Protein AF-A0AA36JJU9-F1 (afdb_monomer_lite)

Secondary structure (DSSP, 8-state):
-HHHHHHHHHHHHH-TT-TTTTTT---TTHHHHHHHHHHHHHH-STTHHHHHHH-HHHHHHT--TT---TTSGGG-STTTSTTGGG--SHHHHHHHHHHHHHHHHHTT-HHHHHHHHHHHHHHHHHHGGG--TTT-SS-HHHHHHHHHHHHHHHHHHHHTT--SPPPHHHHHHHS----

Foldseek 3Di:
DPPVVVVVVVVVVVCPQAPPVCQQPQDPLVVLLVLLQVLCLVQQAQCNLVCCQPDPVNLVSLVPVQQDQCVDPCCVPLCSSVQLVSTSHLVSSLSSLLSSLLNCLSVLNLPSNLVSLVVSLVSLVSCQVNDDVVSHVAHSVQSVVLNVQSVVVVVVCVVVVPDDGDDSVRSSSNRGHHD

Radius of gyration: 18.02 Å; chains: 1; bounding box: 53×44×42 Å

Organism: NCBI:txid2562239

pLDDT: mean 76.21, std 15.4, range [39.41, 95.88]

Sequence (179 aa):
MTRIALWLLLVLANGQYDWPLDSCACHIFYEHWVRMQLVISQVFTADFADQALASAAVREALAFDSCRDLRKVENSLAWTVSTAAQTDCAPGQMSSFIMCSQSALLKGDLESARLYSEIANYQLPFAANCMDAAQWTFRPEDVQRNHRTLMRFALQRELAGQEGPLTPEEVRGLLWRFD

Structure (mmCIF, N/CA/C/O backbone):
data_AF-A0AA36JJU9-F1
#
_entry.id   AF-A0AA36JJU9-F1
#
loop_
_atom_site.group_PDB
_atom_site.id
_atom_site.type_symbol
_atom_site.label_atom_id
_atom_site.label_alt_id
_atom_site.label_comp_id
_atom_site.label_asym_id
_atom_site.label_entity_id
_atom_site.label_seq_id
_atom_site.pdbx_PDB_ins_code
_atom_site.Cartn_x
_atom_site.Cartn_y
_atom_site.Cartn_z
_atom_site.occupancy
_atom_site.B_iso_or_equiv
_atom_site.auth_seq_id
_atom_site.auth_comp_id
_atom_site.auth_asym_id
_atom_site.auth_atom_id
_atom_site.pdbx_PDB_model_num
ATOM 1 N N . MET A 1 1 ? 36.782 26.291 -23.879 1.00 49.81 1 MET A N 1
ATOM 2 C CA . MET A 1 1 ? 35.422 25.697 -23.932 1.00 49.81 1 MET A CA 1
ATOM 3 C C . MET A 1 1 ? 35.398 24.173 -23.739 1.00 49.81 1 MET A C 1
ATOM 5 O O . MET A 1 1 ? 34.331 23.615 -23.559 1.00 49.81 1 MET A O 1
ATOM 9 N N . THR A 1 2 ? 36.545 23.490 -23.674 1.00 53.94 2 THR A N 1
ATOM 10 C CA . THR A 1 2 ? 36.657 22.017 -23.594 1.00 53.94 2 THR A CA 1
ATOM 11 C C . THR A 1 2 ? 36.472 21.410 -22.195 1.00 53.94 2 THR A C 1
ATOM 13 O O . THR A 1 2 ? 36.167 20.231 -22.081 1.00 53.94 2 THR A O 1
ATOM 16 N N . ARG A 1 3 ? 36.624 22.191 -21.114 1.00 45.62 3 ARG A N 1
ATOM 17 C CA . ARG A 1 3 ? 36.531 21.676 -19.730 1.00 45.62 3 ARG A CA 1
ATOM 18 C C . ARG A 1 3 ? 35.097 21.524 -19.205 1.00 45.62 3 ARG A C 1
ATOM 20 O O . ARG A 1 3 ? 34.865 20.681 -18.351 1.00 45.62 3 ARG A O 1
ATOM 27 N N . ILE A 1 4 ? 34.149 22.298 -19.736 1.00 52.09 4 ILE A N 1
ATOM 28 C CA . ILE A 1 4 ? 32.728 22.230 -19.346 1.00 52.09 4 ILE A CA 1
ATOM 29 C C . ILE A 1 4 ? 32.067 20.984 -19.953 1.00 52.09 4 ILE A C 1
ATOM 31 O O . ILE A 1 4 ? 31.328 20.288 -19.268 1.00 52.09 4 ILE A O 1
ATOM 35 N N . ALA A 1 5 ? 32.412 20.644 -21.200 1.00 48.19 5 ALA A N 1
ATOM 36 C CA . ALA A 1 5 ? 31.928 19.434 -21.864 1.00 48.19 5 ALA A CA 1
ATOM 37 C C . ALA A 1 5 ? 32.391 18.147 -21.156 1.00 48.19 5 ALA A C 1
ATOM 39 O O . ALA A 1 5 ? 31.618 17.205 -21.035 1.00 48.19 5 ALA A O 1
ATOM 40 N N . LEU A 1 6 ? 33.624 18.127 -20.631 1.00 44.12 6 LEU A N 1
ATOM 41 C CA . LEU A 1 6 ? 34.155 16.977 -19.893 1.00 44.12 6 LEU A CA 1
ATOM 42 C C . LEU A 1 6 ? 33.458 16.784 -18.535 1.00 44.12 6 LEU A C 1
ATOM 44 O O . LEU A 1 6 ? 33.204 15.654 -18.138 1.00 44.12 6 LEU A O 1
ATOM 48 N N . TRP A 1 7 ? 33.110 17.879 -17.850 1.00 43.28 7 TRP A N 1
ATOM 49 C CA . TRP A 1 7 ? 32.340 17.836 -16.601 1.00 43.28 7 TRP A CA 1
ATOM 50 C C . TRP A 1 7 ? 30.899 17.370 -16.821 1.00 43.28 7 TRP A C 1
ATOM 52 O O . TRP A 1 7 ? 30.425 16.520 -16.078 1.00 43.28 7 TRP A O 1
ATOM 62 N N . LEU A 1 8 ? 30.224 17.856 -17.866 1.00 42.00 8 LEU A N 1
ATOM 63 C CA . LEU A 1 8 ? 28.892 17.372 -18.247 1.00 42.00 8 LEU A CA 1
ATOM 64 C C . LEU A 1 8 ? 28.905 15.878 -18.601 1.00 42.00 8 LEU A C 1
ATOM 66 O O . LEU A 1 8 ? 28.030 15.147 -18.157 1.00 42.00 8 LEU A O 1
ATOM 70 N N . LEU A 1 9 ? 29.922 15.404 -19.324 1.00 44.41 9 LEU A N 1
ATOM 71 C CA . LEU A 1 9 ? 30.081 13.980 -19.637 1.00 44.41 9 LEU A CA 1
ATOM 72 C C . LEU A 1 9 ? 30.385 13.124 -18.395 1.00 44.41 9 LEU A C 1
ATOM 74 O O . LEU A 1 9 ? 29.886 12.010 -18.301 1.00 44.41 9 LEU A O 1
ATOM 78 N N . LEU A 1 10 ? 31.148 13.635 -17.423 1.00 43.31 10 LEU A N 1
ATOM 79 C CA . LEU A 1 10 ? 31.431 12.942 -16.155 1.00 43.31 10 LEU A CA 1
ATOM 80 C C . LEU A 1 10 ? 30.231 12.913 -15.195 1.00 43.31 10 LEU A C 1
ATOM 82 O O . LEU A 1 10 ? 30.070 11.941 -14.459 1.00 43.31 10 LEU A O 1
ATOM 86 N N . VAL A 1 11 ? 29.383 13.943 -15.209 1.00 48.28 11 VAL A N 1
ATOM 87 C CA . VAL A 1 11 ? 28.115 13.957 -14.458 1.00 48.28 11 VAL A CA 1
ATOM 88 C C . VAL A 1 11 ? 27.104 13.002 -15.100 1.00 48.28 11 VAL A C 1
ATOM 90 O O . VAL A 1 11 ? 26.439 12.257 -14.391 1.00 48.28 11 VAL A O 1
ATOM 93 N N . LEU A 1 12 ? 27.051 12.939 -16.434 1.00 44.09 12 LEU A N 1
ATOM 94 C CA . LEU A 1 12 ? 26.207 11.981 -17.159 1.00 44.09 12 LEU A CA 1
ATOM 95 C C . LEU A 1 12 ? 26.704 10.528 -17.043 1.00 44.09 12 LEU A C 1
ATOM 97 O O . LEU A 1 12 ? 25.898 9.609 -17.126 1.00 44.09 12 LEU A O 1
ATOM 101 N N . ALA A 1 13 ? 28.004 10.305 -16.826 1.00 40.06 13 ALA A N 1
ATOM 102 C CA . ALA A 1 13 ? 28.582 8.968 -16.662 1.00 40.06 13 ALA A CA 1
ATOM 103 C C . ALA A 1 13 ? 28.451 8.392 -15.238 1.00 40.06 13 ALA A C 1
ATOM 105 O O . ALA A 1 13 ? 28.579 7.184 -15.074 1.00 40.06 13 ALA A O 1
ATOM 106 N N . ASN A 1 14 ? 28.192 9.222 -14.218 1.00 40.38 14 ASN A N 1
ATOM 107 C CA . ASN A 1 14 ? 27.973 8.760 -12.838 1.00 40.38 14 ASN A CA 1
ATOM 108 C C . ASN A 1 14 ? 26.489 8.628 -12.453 1.00 40.38 14 ASN A C 1
ATOM 110 O O . ASN A 1 14 ? 26.204 8.142 -11.369 1.00 40.38 14 ASN A O 1
ATOM 114 N N . GLY A 1 15 ? 25.553 9.014 -13.325 1.00 39.41 15 GLY A N 1
ATOM 115 C CA . GLY A 1 15 ? 24.110 8.965 -13.055 1.00 39.41 15 GLY A CA 1
ATOM 116 C C . GLY A 1 15 ? 23.395 7.738 -13.624 1.00 39.41 15 GLY A C 1
ATOM 117 O O . GLY A 1 15 ? 22.208 7.820 -13.917 1.00 39.41 15 GLY A O 1
ATOM 118 N N . GLN A 1 16 ? 24.102 6.627 -13.855 1.00 43.31 16 GLN A N 1
ATOM 119 C CA . GLN A 1 16 ? 23.529 5.460 -14.541 1.00 43.31 16 GLN A CA 1
ATOM 120 C C . GLN A 1 16 ? 22.529 4.652 -13.693 1.00 43.31 16 GLN A C 1
ATOM 122 O O . GLN A 1 16 ? 21.907 3.749 -14.234 1.00 43.31 16 GLN A O 1
ATOM 127 N N . TYR A 1 17 ? 22.376 4.961 -12.398 1.00 50.50 17 TYR A N 1
ATOM 128 C CA . TYR A 1 17 ? 21.506 4.218 -11.471 1.00 50.50 17 TYR A CA 1
ATOM 129 C C . TYR A 1 17 ? 20.913 5.096 -10.359 1.00 50.50 17 TYR A C 1
ATOM 131 O O . TYR A 1 17 ? 20.654 4.622 -9.255 1.00 50.50 17 TYR A O 1
ATOM 139 N N . ASP A 1 18 ? 20.739 6.392 -10.612 1.00 54.44 18 ASP A N 1
ATOM 140 C CA . ASP A 1 18 ? 20.215 7.295 -9.592 1.00 54.44 18 ASP A CA 1
ATOM 141 C C . ASP A 1 18 ? 18.722 7.494 -9.806 1.00 54.44 18 ASP A C 1
ATOM 143 O O . ASP A 1 18 ? 18.299 8.240 -10.685 1.00 54.44 18 ASP A O 1
ATOM 147 N N . TRP A 1 19 ? 17.901 6.872 -8.968 1.00 49.00 19 TRP A N 1
ATOM 148 C CA . TRP A 1 19 ? 16.555 7.367 -8.711 1.00 49.00 19 TRP A CA 1
ATOM 149 C C . TRP A 1 19 ? 16.652 8.832 -8.222 1.00 49.00 19 TRP A C 1
ATOM 151 O O . TRP A 1 19 ? 17.358 9.083 -7.241 1.00 49.00 19 TRP A O 1
ATOM 161 N N . PRO A 1 20 ? 15.983 9.823 -8.852 1.00 54.94 20 PRO A N 1
ATOM 162 C CA . PRO A 1 20 ? 14.868 9.708 -9.804 1.00 54.94 20 PRO A CA 1
ATOM 163 C C . PRO A 1 20 ? 15.212 9.839 -11.306 1.00 54.94 20 PRO A C 1
ATOM 165 O O . PRO A 1 20 ? 14.298 9.871 -12.127 1.00 54.94 20 PRO A O 1
ATOM 168 N N . LEU A 1 21 ? 16.486 9.955 -11.687 1.00 58.06 21 LEU A N 1
ATOM 169 C CA . LEU A 1 21 ? 16.938 10.132 -13.075 1.00 58.06 21 LEU A CA 1
ATOM 170 C C . LEU A 1 21 ? 16.771 8.866 -13.932 1.00 58.06 21 LEU A C 1
ATOM 172 O O . LEU A 1 21 ? 16.310 8.980 -15.066 1.00 58.06 21 LEU A O 1
ATOM 176 N N . ASP A 1 22 ? 17.073 7.681 -13.391 1.00 64.31 22 ASP A N 1
ATOM 177 C CA . ASP A 1 22 ? 16.793 6.385 -14.034 1.00 64.31 22 ASP A CA 1
ATOM 178 C C . ASP A 1 22 ? 15.704 5.622 -13.270 1.00 64.31 22 ASP A C 1
ATOM 180 O O . ASP A 1 22 ? 15.929 4.656 -12.547 1.00 64.31 22 ASP A O 1
ATOM 184 N N . SER A 1 23 ? 14.481 6.131 -13.394 1.00 67.81 23 SER A N 1
ATOM 185 C CA . SER A 1 23 ? 13.320 5.648 -12.641 1.00 67.81 23 SER A CA 1
ATOM 186 C C . SER A 1 23 ? 12.912 4.198 -12.912 1.00 67.81 23 SER A C 1
ATOM 188 O O . SER A 1 23 ? 12.211 3.612 -12.080 1.00 67.81 23 SER A O 1
ATOM 190 N N . CYS A 1 24 ? 13.357 3.617 -14.029 1.00 74.88 24 CYS A N 1
ATOM 191 C CA . CYS A 1 24 ? 12.951 2.285 -14.470 1.00 74.88 24 CYS A CA 1
ATOM 192 C C . CYS A 1 24 ? 14.018 1.203 -14.240 1.00 74.88 24 CYS A C 1
ATOM 194 O O . CYS A 1 24 ? 13.689 0.019 -14.318 1.00 74.88 24 CYS A O 1
ATOM 196 N N . ALA A 1 25 ? 15.271 1.565 -13.956 1.00 73.38 25 ALA A N 1
ATOM 197 C CA . ALA A 1 25 ? 16.345 0.597 -13.743 1.00 73.38 25 ALA A CA 1
ATOM 198 C C . ALA A 1 25 ? 16.251 -0.065 -12.357 1.00 73.38 25 ALA A C 1
ATOM 200 O O . ALA A 1 25 ? 16.705 0.484 -11.362 1.00 73.38 25 ALA A O 1
ATOM 201 N N . CYS A 1 26 ? 15.660 -1.263 -12.290 1.00 71.94 26 CYS A N 1
ATOM 202 C CA . CYS A 1 26 ? 15.554 -2.073 -11.064 1.00 71.94 26 CYS A CA 1
ATOM 203 C C . CYS A 1 26 ? 16.718 -3.087 -10.922 1.00 71.94 26 CYS A C 1
ATOM 205 O O . CYS A 1 26 ? 16.483 -4.275 -10.678 1.00 71.94 26 CYS A O 1
ATOM 207 N N . HIS A 1 27 ? 17.963 -2.690 -11.199 1.00 64.19 27 HIS A N 1
ATOM 208 C CA . HIS A 1 27 ? 19.065 -3.632 -11.460 1.00 64.19 27 HIS A CA 1
ATOM 209 C C . HIS A 1 27 ? 19.915 -3.981 -10.232 1.00 64.19 27 HIS A C 1
ATOM 211 O O . HIS A 1 27 ? 20.406 -5.105 -10.132 1.00 64.19 27 HIS A O 1
ATOM 217 N N . ILE A 1 28 ? 20.092 -3.053 -9.294 1.00 66.00 28 ILE A N 1
ATOM 218 C CA . ILE A 1 28 ? 20.957 -3.218 -8.118 1.00 66.00 28 ILE A CA 1
ATOM 219 C C . ILE A 1 28 ? 20.317 -4.175 -7.109 1.00 66.00 28 ILE A C 1
ATOM 221 O O . ILE A 1 28 ? 21.015 -4.979 -6.491 1.00 66.00 28 ILE A O 1
ATOM 225 N N . PHE A 1 29 ? 18.989 -4.139 -6.978 1.00 72.12 29 PHE A N 1
ATOM 226 C CA . PHE A 1 29 ? 18.248 -4.984 -6.037 1.00 72.12 29 PHE A C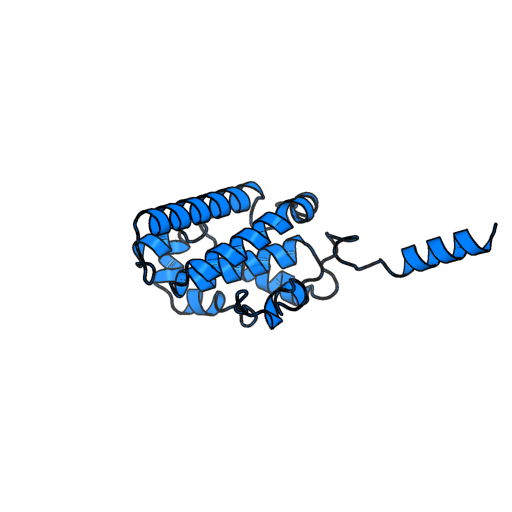A 1
ATOM 227 C C . PHE A 1 29 ? 17.217 -5.886 -6.724 1.00 72.12 29 PHE A C 1
ATOM 229 O O . PHE A 1 29 ? 16.137 -6.156 -6.189 1.00 72.12 29 PHE A O 1
ATOM 236 N N . TYR A 1 30 ? 17.572 -6.389 -7.907 1.00 70.06 30 TYR A N 1
ATOM 237 C CA . TYR A 1 30 ? 16.707 -7.213 -8.750 1.00 70.06 30 TYR A CA 1
ATOM 238 C C . TYR A 1 30 ? 16.058 -8.394 -8.004 1.00 70.06 30 TYR A C 1
ATOM 240 O O . TYR A 1 30 ? 14.862 -8.629 -8.141 1.00 70.06 30 TYR A O 1
ATOM 248 N N . GLU A 1 31 ? 16.803 -9.117 -7.160 1.00 73.00 31 GLU A N 1
ATOM 249 C CA . GLU A 1 31 ? 16.263 -10.260 -6.403 1.00 73.00 31 GLU A CA 1
ATOM 250 C C . GLU A 1 31 ? 15.152 -9.857 -5.424 1.00 73.00 31 GLU A C 1
ATOM 252 O O . GLU A 1 31 ? 14.145 -10.559 -5.285 1.00 73.00 31 GLU A O 1
ATOM 257 N N . HIS A 1 32 ? 15.316 -8.710 -4.759 1.00 73.25 32 HIS A N 1
ATOM 258 C CA . HIS A 1 32 ? 14.311 -8.182 -3.843 1.00 73.25 32 HIS A CA 1
ATOM 259 C C . HIS A 1 32 ? 13.050 -7.777 -4.607 1.00 73.25 32 HIS A C 1
ATOM 261 O O . HIS A 1 32 ? 11.937 -8.129 -4.207 1.00 73.25 32 HIS A O 1
ATOM 267 N N . TRP A 1 33 ? 13.238 -7.121 -5.754 1.00 74.12 33 TRP A N 1
ATOM 268 C CA . TRP A 1 33 ? 12.160 -6.783 -6.672 1.00 74.12 33 TRP A CA 1
ATOM 269 C C . TRP A 1 33 ? 11.391 -8.025 -7.152 1.00 74.12 33 TRP A C 1
ATOM 271 O O . TRP A 1 33 ? 10.171 -8.068 -6.987 1.00 74.12 33 TRP A O 1
ATOM 281 N N . VAL A 1 34 ? 12.070 -9.062 -7.662 1.00 76.75 34 VAL A N 1
ATOM 282 C CA . VAL A 1 34 ? 11.415 -10.303 -8.125 1.00 76.75 34 VAL A CA 1
ATOM 283 C C . VAL A 1 34 ? 10.620 -10.950 -6.997 1.00 76.75 34 VAL A C 1
ATOM 285 O O . VAL A 1 34 ? 9.457 -11.306 -7.187 1.00 76.75 34 VAL A O 1
ATOM 288 N N . ARG A 1 35 ? 11.215 -11.091 -5.806 1.00 78.38 35 ARG A N 1
ATOM 289 C CA . ARG A 1 35 ? 10.533 -11.700 -4.656 1.00 78.38 35 ARG A CA 1
ATOM 290 C C . ARG A 1 35 ? 9.266 -10.932 -4.294 1.00 78.38 35 ARG A C 1
ATOM 292 O O . ARG A 1 35 ? 8.234 -11.547 -4.044 1.00 78.38 35 ARG A O 1
ATOM 299 N N . MET A 1 36 ? 9.339 -9.607 -4.283 1.00 79.50 36 MET A N 1
ATOM 300 C CA . MET A 1 36 ? 8.188 -8.755 -4.022 1.00 79.50 36 MET A CA 1
ATOM 301 C C . MET A 1 36 ? 7.104 -8.916 -5.091 1.00 79.50 36 MET A C 1
ATOM 303 O O . MET A 1 36 ? 5.946 -9.106 -4.733 1.00 79.50 36 MET A O 1
ATOM 307 N N . GLN A 1 37 ? 7.457 -8.909 -6.380 1.00 77.88 37 GLN 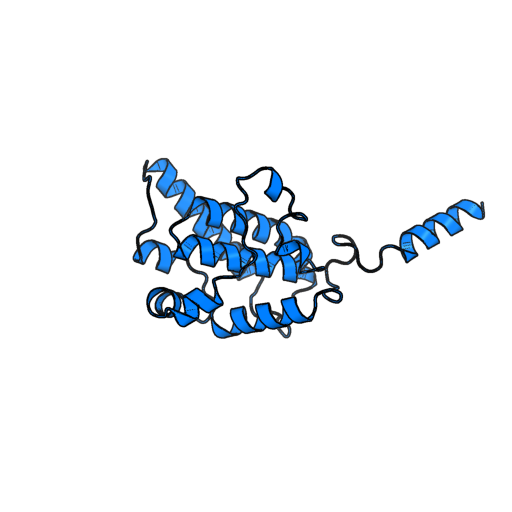A N 1
ATOM 308 C CA . GLN A 1 37 ? 6.482 -9.136 -7.454 1.00 77.88 37 GLN A CA 1
ATOM 309 C C . GLN A 1 37 ? 5.829 -10.518 -7.345 1.00 77.88 37 GLN A C 1
ATOM 311 O O . GLN A 1 37 ? 4.620 -10.632 -7.522 1.00 77.88 37 GLN A O 1
ATOM 316 N N . LEU A 1 38 ? 6.586 -11.557 -6.976 1.00 78.19 38 LEU A N 1
ATOM 317 C CA . LEU A 1 38 ? 6.026 -12.886 -6.728 1.00 78.19 38 LEU A CA 1
ATOM 318 C C . LEU A 1 38 ? 5.025 -12.867 -5.573 1.00 78.19 38 LEU A C 1
ATOM 320 O O . LEU A 1 38 ? 3.917 -13.370 -5.742 1.00 78.19 38 LEU A O 1
ATOM 324 N N . VAL A 1 39 ? 5.366 -12.249 -4.439 1.00 78.75 39 VAL A N 1
ATOM 325 C CA . VAL A 1 39 ? 4.431 -12.122 -3.310 1.00 78.75 39 VAL A CA 1
ATOM 326 C C . VAL A 1 39 ? 3.180 -11.368 -3.744 1.00 78.75 39 VAL A C 1
ATOM 328 O O . VAL A 1 39 ? 2.086 -11.893 -3.572 1.00 78.75 39 VAL A O 1
ATOM 331 N N . ILE A 1 40 ? 3.325 -10.198 -4.370 1.00 79.12 40 ILE A N 1
ATOM 332 C CA . ILE A 1 40 ? 2.197 -9.389 -4.850 1.00 79.12 40 ILE A CA 1
ATOM 333 C C . ILE A 1 40 ? 1.322 -10.197 -5.823 1.00 79.12 40 ILE A C 1
ATOM 335 O O . ILE A 1 40 ? 0.107 -10.224 -5.645 1.00 79.12 40 ILE A O 1
ATOM 339 N N . SER A 1 41 ? 1.919 -10.912 -6.785 1.00 76.38 41 SER A N 1
ATOM 340 C CA . SER A 1 41 ? 1.194 -11.750 -7.756 1.00 76.38 41 SER A CA 1
ATOM 341 C C . SER A 1 41 ? 0.415 -12.898 -7.112 1.00 76.38 41 SER A C 1
ATOM 343 O O . SER A 1 41 ? -0.638 -13.288 -7.608 1.00 76.38 41 SER A O 1
ATOM 345 N N . GLN A 1 42 ? 0.938 -13.454 -6.017 1.00 71.31 42 GLN A N 1
ATOM 346 C CA . GLN A 1 42 ? 0.341 -14.594 -5.327 1.00 71.31 42 GLN A CA 1
ATOM 347 C C . GLN A 1 42 ? -0.751 -14.162 -4.361 1.00 71.31 42 GLN A C 1
ATOM 349 O O . GLN A 1 42 ? -1.715 -14.898 -4.159 1.00 71.31 42 GLN A O 1
ATOM 354 N N . VAL A 1 43 ? -0.581 -12.999 -3.733 1.00 69.38 43 VAL A N 1
ATOM 355 C CA . VAL A 1 43 ? -1.458 -12.577 -2.648 1.00 69.38 43 VAL A CA 1
ATOM 356 C C . VAL A 1 43 ? -2.546 -11.635 -3.137 1.00 69.38 43 VAL A C 1
ATOM 358 O O . VAL A 1 43 ? -3.692 -11.862 -2.781 1.00 69.38 43 VAL A O 1
ATOM 361 N N . PHE A 1 44 ? -2.275 -10.660 -4.010 1.00 72.81 44 PHE A N 1
ATOM 362 C CA . PHE A 1 44 ? -3.278 -9.673 -4.442 1.00 72.81 44 PHE A CA 1
ATOM 363 C C . PHE A 1 44 ? -4.172 -10.202 -5.573 1.00 72.81 44 PHE A C 1
ATOM 365 O O . PHE A 1 44 ? -4.213 -9.683 -6.684 1.00 72.81 44 PHE A O 1
ATOM 372 N N . THR A 1 45 ? -4.905 -11.264 -5.257 1.00 73.19 45 THR A N 1
ATOM 373 C CA . THR A 1 45 ? -5.995 -11.828 -6.059 1.00 73.19 45 THR A CA 1
ATOM 374 C C . THR A 1 45 ? -7.333 -11.170 -5.697 1.00 73.19 45 THR A C 1
ATOM 376 O O . THR A 1 45 ? -7.427 -10.441 -4.707 1.00 73.19 45 THR A O 1
ATOM 379 N N . ALA A 1 46 ? -8.399 -11.449 -6.453 1.00 71.19 46 ALA A N 1
ATOM 380 C CA . ALA A 1 46 ? -9.743 -10.945 -6.142 1.00 71.19 46 ALA A CA 1
ATOM 381 C C . ALA A 1 46 ? -10.216 -11.322 -4.717 1.00 71.19 46 ALA A C 1
ATOM 383 O O . ALA A 1 46 ? -10.851 -10.515 -4.036 1.00 71.19 46 ALA A O 1
ATOM 384 N N . ASP A 1 47 ? -9.828 -12.509 -4.236 1.00 77.25 47 ASP A N 1
ATOM 385 C CA . ASP A 1 47 ? -10.193 -13.042 -2.915 1.00 77.25 47 ASP A CA 1
ATOM 386 C C . ASP A 1 47 ? -9.168 -12.698 -1.818 1.00 77.25 47 ASP A C 1
ATOM 388 O O . ASP A 1 47 ? -9.245 -13.204 -0.692 1.00 77.25 47 ASP A O 1
ATOM 392 N N . PHE A 1 48 ? -8.184 -11.845 -2.122 1.00 81.81 48 PHE A N 1
ATOM 393 C CA . PHE A 1 48 ? -7.072 -11.538 -1.223 1.00 81.81 48 PHE A CA 1
ATOM 394 C C . PHE A 1 48 ? -7.525 -11.127 0.175 1.00 81.81 48 PHE A C 1
ATOM 396 O O . PHE A 1 48 ? -6.976 -11.597 1.170 1.00 81.81 48 PHE A O 1
ATOM 403 N N . ALA A 1 49 ? -8.528 -10.252 0.257 1.00 82.38 49 ALA A N 1
ATOM 404 C CA . ALA A 1 49 ? -8.969 -9.696 1.527 1.00 82.38 49 ALA A CA 1
ATOM 405 C C . ALA A 1 49 ? -9.444 -10.791 2.499 1.00 82.38 49 ALA A C 1
ATOM 407 O O . ALA A 1 49 ? -9.158 -10.726 3.695 1.00 82.38 49 ALA A O 1
ATOM 408 N N . ASP A 1 50 ? -10.102 -11.832 1.988 1.00 84.19 50 ASP A N 1
ATOM 409 C CA . ASP A 1 50 ? -10.533 -12.970 2.798 1.00 84.19 50 ASP A CA 1
ATOM 410 C C . ASP A 1 50 ? -9.362 -13.887 3.154 1.00 84.19 50 ASP A C 1
ATOM 412 O O . ASP A 1 50 ? -9.235 -14.316 4.304 1.00 84.19 50 ASP A O 1
ATOM 416 N N . GLN A 1 51 ? -8.451 -14.129 2.210 1.00 83.06 51 GLN A N 1
ATOM 417 C CA . GLN A 1 51 ? -7.261 -14.946 2.455 1.00 83.06 51 GLN A CA 1
ATOM 418 C C . GLN A 1 51 ? -6.323 -14.310 3.488 1.00 83.06 51 GLN A C 1
ATOM 420 O O . GLN A 1 51 ? -5.829 -15.006 4.373 1.00 83.06 51 GLN A O 1
ATOM 425 N N . ALA A 1 52 ? -6.107 -12.997 3.432 1.00 82.94 52 ALA A N 1
ATOM 426 C CA . ALA A 1 52 ? -5.244 -12.276 4.363 1.00 82.94 52 ALA A CA 1
ATOM 427 C C . ALA A 1 52 ? -5.794 -12.296 5.800 1.00 82.94 52 ALA A C 1
ATOM 429 O O . ALA A 1 52 ? -5.041 -12.411 6.772 1.00 82.94 52 ALA A O 1
ATOM 430 N N . LEU A 1 53 ? -7.118 -12.249 5.956 1.00 84.69 53 LEU A N 1
ATOM 431 C CA . LEU A 1 53 ? -7.764 -12.333 7.265 1.00 84.69 53 LEU A CA 1
ATOM 432 C C . LEU A 1 53 ? -7.830 -13.774 7.795 1.00 84.69 53 LEU A C 1
ATOM 434 O O . LEU A 1 53 ? -7.675 -13.992 8.999 1.00 84.69 53 LEU A O 1
ATOM 438 N N . ALA A 1 54 ? -7.971 -14.774 6.924 1.00 84.56 54 ALA A N 1
ATOM 439 C CA . ALA A 1 54 ? -8.088 -16.176 7.327 1.00 84.56 54 ALA A CA 1
ATOM 440 C C . ALA A 1 54 ? -6.736 -16.901 7.496 1.00 84.56 54 ALA A C 1
ATOM 442 O O . ALA A 1 54 ? -6.603 -17.755 8.372 1.00 84.56 54 ALA A O 1
ATOM 443 N N . SER A 1 55 ? -5.718 -16.566 6.699 1.00 84.75 55 SER A N 1
ATOM 444 C CA . SER A 1 55 ? -4.469 -17.331 6.598 1.00 84.75 55 SER A CA 1
ATOM 445 C C . SER A 1 55 ? -3.289 -16.641 7.278 1.00 84.75 55 SER A C 1
ATOM 447 O O . SER A 1 55 ? -2.858 -15.557 6.884 1.00 84.75 55 SER A O 1
ATOM 449 N N . ALA A 1 56 ? -2.701 -17.311 8.273 1.00 82.69 56 ALA A N 1
ATOM 450 C CA . ALA A 1 56 ? -1.463 -16.856 8.905 1.00 82.69 56 ALA A CA 1
ATOM 451 C C . ALA A 1 56 ? -0.286 -16.817 7.915 1.00 82.69 56 ALA A C 1
ATOM 453 O O . ALA A 1 56 ? 0.487 -15.868 7.951 1.00 82.69 56 ALA A O 1
ATOM 454 N N . ALA A 1 57 ? -0.207 -17.777 6.988 1.00 79.94 57 ALA A N 1
ATOM 455 C CA . ALA A 1 57 ? 0.832 -17.822 5.959 1.00 79.94 57 ALA A CA 1
ATOM 456 C C . ALA A 1 57 ? 0.762 -16.621 5.001 1.00 79.94 57 ALA A C 1
ATOM 458 O O . ALA A 1 57 ? 1.793 -16.060 4.645 1.00 79.94 57 ALA A O 1
ATOM 459 N N . VAL A 1 58 ? -0.445 -16.173 4.625 1.00 77.50 58 VAL A N 1
ATOM 460 C CA . VAL A 1 58 ? -0.610 -14.954 3.808 1.00 77.50 58 VAL A CA 1
ATOM 461 C C . VAL A 1 58 ? -0.169 -13.722 4.596 1.00 77.50 58 VAL A C 1
ATOM 463 O O . VAL A 1 58 ? 0.543 -12.875 4.065 1.00 77.50 58 VAL A O 1
ATOM 466 N N . ARG A 1 59 ? -0.524 -13.629 5.884 1.00 81.12 59 ARG A N 1
ATOM 467 C CA . ARG A 1 59 ? -0.063 -12.524 6.741 1.00 81.12 59 ARG A CA 1
ATOM 468 C C . ARG A 1 59 ? 1.447 -12.515 6.937 1.00 81.12 59 ARG A C 1
ATOM 470 O O . ARG A 1 59 ? 2.027 -11.438 6.970 1.00 81.12 59 ARG A O 1
ATOM 477 N N . GLU A 1 60 ? 2.070 -13.680 7.056 1.00 78.69 60 GLU A N 1
ATOM 478 C CA . GLU A 1 60 ? 3.524 -13.819 7.162 1.00 78.69 60 GLU A CA 1
ATOM 479 C C . GLU A 1 60 ? 4.215 -13.440 5.848 1.00 78.69 60 GLU A C 1
ATOM 481 O O . GLU A 1 60 ? 5.179 -12.684 5.862 1.00 78.69 60 GLU A O 1
ATOM 486 N N . ALA A 1 61 ? 3.665 -13.840 4.697 1.00 73.25 61 ALA A N 1
ATOM 487 C CA . ALA A 1 61 ? 4.160 -13.399 3.392 1.00 73.25 61 ALA A CA 1
ATOM 488 C C . ALA A 1 61 ? 4.082 -11.867 3.210 1.00 73.25 61 ALA A C 1
ATOM 490 O O . ALA A 1 61 ? 4.925 -11.278 2.535 1.00 73.25 61 ALA A O 1
ATOM 491 N N . LEU A 1 62 ? 3.096 -11.217 3.839 1.00 72.38 62 LEU A N 1
ATOM 492 C CA . LEU A 1 62 ? 2.930 -9.757 3.877 1.00 72.38 62 LEU A CA 1
ATOM 493 C C . LEU A 1 62 ? 3.677 -9.072 5.024 1.00 72.38 62 LEU A C 1
ATOM 495 O O . LEU A 1 62 ? 3.720 -7.837 5.073 1.00 72.38 62 LEU A O 1
ATOM 499 N N . ALA A 1 63 ? 4.238 -9.831 5.966 1.00 70.19 63 ALA A N 1
ATOM 500 C CA . ALA A 1 63 ? 5.107 -9.315 7.012 1.00 70.19 63 ALA A CA 1
ATOM 501 C C . ALA A 1 63 ? 6.462 -8.984 6.379 1.00 70.19 63 ALA A C 1
ATOM 503 O O . ALA A 1 63 ? 7.476 -9.621 6.628 1.00 70.19 63 ALA A O 1
ATOM 504 N N . PHE A 1 64 ? 6.448 -7.996 5.488 1.00 64.88 64 PHE A N 1
ATOM 505 C CA . PHE A 1 64 ? 7.627 -7.539 4.790 1.00 64.88 64 PHE A CA 1
ATOM 506 C C . PHE A 1 64 ? 8.563 -6.915 5.827 1.00 64.88 64 PHE A C 1
ATOM 508 O O . PHE A 1 64 ? 8.259 -5.863 6.398 1.00 64.88 64 PHE A O 1
ATOM 515 N N . ASP A 1 65 ? 9.672 -7.610 6.098 1.00 57.19 65 ASP A N 1
ATOM 516 C CA . ASP A 1 65 ? 10.589 -7.383 7.230 1.00 57.19 65 ASP A CA 1
ATOM 517 C C . ASP A 1 65 ? 11.187 -5.969 7.306 1.00 57.19 65 ASP A C 1
ATOM 519 O O . ASP A 1 65 ? 11.822 -5.592 8.290 1.00 57.19 65 ASP A O 1
ATOM 523 N N . SER A 1 66 ? 10.990 -5.156 6.276 1.00 66.62 66 SER A N 1
ATOM 524 C CA . SER A 1 66 ? 11.594 -3.839 6.134 1.00 66.62 66 SER A CA 1
ATOM 525 C C . SER A 1 66 ? 10.613 -2.669 6.310 1.00 66.62 66 SER A C 1
ATOM 527 O O . SER A 1 66 ? 11.057 -1.518 6.232 1.00 66.62 66 SER A O 1
ATOM 529 N N . CYS A 1 67 ? 9.318 -2.903 6.577 1.00 79.44 67 CYS A N 1
ATOM 530 C CA . CYS A 1 67 ? 8.351 -1.824 6.824 1.00 79.44 67 CYS A CA 1
ATOM 531 C C . CYS A 1 67 ? 8.647 -1.092 8.143 1.00 79.44 67 CYS A C 1
ATOM 533 O O . CYS A 1 67 ? 8.489 -1.649 9.231 1.00 79.44 67 CYS A O 1
ATOM 535 N N . ARG A 1 68 ? 9.062 0.178 8.052 1.00 80.38 68 ARG A N 1
ATOM 536 C CA . ARG A 1 68 ? 9.383 1.030 9.210 1.00 80.38 68 ARG A CA 1
ATOM 537 C C . ARG A 1 68 ? 8.325 2.087 9.468 1.00 80.38 68 ARG A C 1
ATOM 539 O O . ARG A 1 68 ? 7.819 2.681 8.524 1.00 80.38 68 ARG A O 1
ATOM 546 N N . ASP A 1 69 ? 8.077 2.385 10.739 1.00 83.12 69 ASP A N 1
ATOM 547 C CA . ASP A 1 69 ? 7.165 3.458 11.141 1.00 83.12 69 ASP A CA 1
ATOM 548 C C . ASP A 1 69 ? 7.626 4.819 10.591 1.00 83.12 69 ASP A C 1
ATOM 550 O O . ASP A 1 69 ? 8.655 5.348 11.023 1.00 83.12 69 ASP A O 1
ATOM 554 N N . LEU A 1 70 ? 6.854 5.360 9.645 1.00 80.56 70 LEU A N 1
ATOM 555 C CA . LEU A 1 70 ? 7.125 6.614 8.936 1.00 80.56 70 LEU A CA 1
ATOM 556 C C . LEU A 1 70 ? 6.886 7.864 9.788 1.00 80.56 70 LEU A C 1
ATOM 558 O O . LEU A 1 70 ? 7.330 8.947 9.415 1.00 80.56 70 LEU A O 1
ATOM 562 N N . ARG A 1 71 ? 6.209 7.737 10.936 1.00 83.44 71 ARG A N 1
ATOM 563 C CA . ARG A 1 71 ? 5.992 8.850 11.877 1.00 83.44 71 ARG A CA 1
ATOM 564 C C . ARG A 1 71 ? 7.274 9.222 12.615 1.00 83.44 71 ARG A C 1
ATOM 566 O O . ARG A 1 71 ? 7.395 10.319 13.156 1.00 83.44 71 ARG A O 1
ATOM 573 N N . LYS A 1 72 ? 8.237 8.300 12.652 1.00 81.44 72 LYS A N 1
ATOM 574 C CA . LYS A 1 72 ? 9.540 8.518 13.269 1.00 81.44 72 LYS A CA 1
ATOM 575 C C . LYS A 1 72 ? 10.445 9.296 12.322 1.00 81.44 72 LYS A C 1
ATOM 577 O O . LYS A 1 72 ? 10.664 8.879 11.186 1.00 81.44 72 LYS A O 1
ATOM 582 N N . VAL A 1 73 ? 11.004 10.405 12.804 1.00 73.69 73 VAL A N 1
ATOM 583 C CA . VAL A 1 73 ? 11.846 11.319 12.013 1.00 73.69 73 VAL A CA 1
ATOM 584 C C . VAL A 1 73 ? 13.023 10.595 11.356 1.00 73.69 73 VAL A C 1
ATOM 586 O O . VAL A 1 73 ? 13.322 10.864 10.195 1.00 73.69 73 VAL A O 1
ATOM 589 N N . GLU A 1 74 ? 13.645 9.628 12.027 1.00 71.50 74 GLU A N 1
ATOM 590 C CA . GLU A 1 74 ? 14.744 8.830 11.468 1.00 71.50 74 GLU A CA 1
ATOM 591 C C . GLU A 1 74 ? 14.344 8.004 10.228 1.00 71.50 74 GLU A C 1
ATOM 593 O O . GLU A 1 74 ? 15.187 7.689 9.384 1.00 71.50 74 GLU A O 1
ATOM 598 N N . ASN A 1 75 ? 13.052 7.703 10.086 1.00 69.69 75 ASN A N 1
ATOM 599 C CA . ASN A 1 75 ? 12.468 6.970 8.964 1.00 69.69 75 ASN A CA 1
ATOM 600 C C . ASN A 1 75 ? 11.710 7.891 7.991 1.00 69.69 75 ASN A C 1
ATOM 602 O O . ASN A 1 75 ? 11.108 7.402 7.044 1.00 69.69 75 ASN A O 1
ATOM 606 N N . SER A 1 76 ? 11.688 9.208 8.217 1.00 60.84 76 SER A N 1
ATOM 607 C CA . SER A 1 76 ? 10.892 10.147 7.406 1.00 60.84 76 SER A CA 1
ATOM 608 C C . SER A 1 76 ? 11.497 10.441 6.029 1.00 60.84 76 SER A C 1
ATOM 610 O O . SER A 1 76 ? 10.814 10.919 5.124 1.00 60.84 76 SER A O 1
ATOM 612 N N . LEU A 1 77 ? 12.782 10.138 5.842 1.00 59.72 77 LEU A N 1
ATOM 613 C CA . LEU A 1 77 ? 13.448 10.269 4.557 1.00 59.72 77 LEU A CA 1
ATOM 614 C C . LEU A 1 77 ? 13.149 9.012 3.730 1.00 59.72 77 LEU A C 1
ATOM 616 O O . LEU A 1 77 ? 13.525 7.912 4.114 1.00 59.72 77 LEU A O 1
ATOM 620 N N . ALA A 1 78 ? 12.495 9.159 2.573 1.00 51.69 78 ALA A N 1
ATOM 621 C CA . ALA A 1 78 ? 12.075 8.026 1.734 1.00 51.69 78 ALA A CA 1
ATOM 622 C C . ALA A 1 78 ? 13.226 7.064 1.358 1.00 51.69 78 ALA A C 1
ATOM 624 O O . ALA A 1 78 ? 12.989 5.881 1.154 1.00 51.69 78 ALA A O 1
ATOM 625 N N . TRP A 1 79 ? 14.470 7.550 1.331 1.00 49.53 79 TRP A N 1
ATOM 626 C CA . TRP A 1 79 ? 15.689 6.767 1.092 1.00 49.53 79 TRP A CA 1
ATOM 627 C C . TRP A 1 79 ? 16.282 6.111 2.356 1.00 49.53 79 TRP A C 1
ATOM 629 O O . TRP A 1 79 ? 17.148 5.250 2.238 1.00 49.53 79 TRP A O 1
ATOM 639 N N . THR A 1 80 ? 15.832 6.477 3.563 1.00 47.56 80 THR A N 1
ATOM 640 C CA . THR A 1 80 ? 16.207 5.825 4.837 1.00 47.56 80 THR A CA 1
ATOM 641 C C . THR A 1 80 ? 15.183 4.787 5.302 1.00 47.56 80 THR A C 1
ATOM 643 O O . THR A 1 80 ? 15.485 3.967 6.176 1.00 47.56 80 THR A O 1
ATOM 646 N N . VAL A 1 81 ? 13.989 4.757 4.696 1.00 53.31 81 VAL A N 1
ATOM 647 C CA . VAL A 1 81 ? 13.030 3.660 4.867 1.00 53.31 81 VAL A CA 1
ATOM 648 C C . VAL A 1 81 ? 13.619 2.431 4.177 1.00 53.31 81 VAL A C 1
ATOM 650 O O . VAL A 1 81 ? 13.665 2.347 2.953 1.00 53.31 81 VAL A O 1
ATOM 653 N N . SER A 1 82 ? 14.111 1.477 4.964 1.00 49.28 82 SER A N 1
ATOM 654 C CA . SER A 1 82 ? 14.913 0.341 4.487 1.00 49.28 82 SER A CA 1
ATOM 655 C C . SER A 1 82 ? 14.281 -0.533 3.394 1.00 49.28 82 SER A C 1
ATOM 657 O O . SER A 1 82 ? 14.995 -1.337 2.815 1.00 49.28 82 SER A O 1
ATOM 659 N N . THR A 1 83 ? 12.984 -0.402 3.102 1.00 51.25 83 THR A N 1
ATOM 660 C CA . THR A 1 83 ? 12.307 -1.028 1.952 1.00 51.25 83 THR A CA 1
ATOM 661 C C . THR A 1 83 ? 12.582 -0.328 0.628 1.00 51.25 83 THR A C 1
ATOM 663 O O . THR A 1 83 ? 12.897 -0.976 -0.362 1.00 51.25 83 THR A O 1
ATOM 666 N N . ALA A 1 84 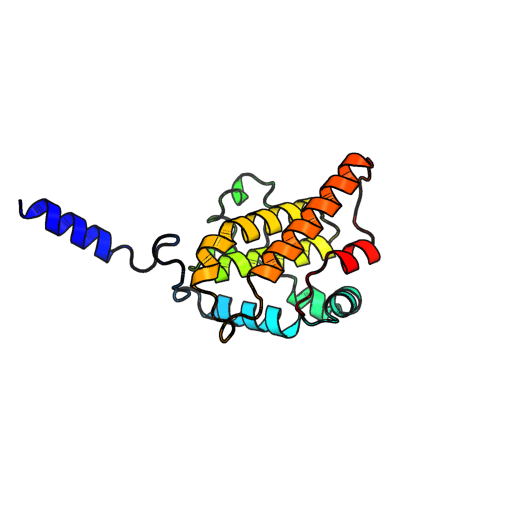? 12.447 0.998 0.592 1.00 52.81 84 ALA A N 1
ATOM 667 C CA . ALA A 1 84 ? 12.679 1.784 -0.614 1.00 52.81 84 ALA A CA 1
ATOM 668 C C . ALA A 1 84 ? 14.176 1.879 -0.933 1.00 52.81 84 ALA A C 1
ATOM 670 O O . ALA A 1 84 ? 14.551 1.970 -2.093 1.00 52.81 84 ALA A O 1
ATOM 671 N N . ALA A 1 85 ? 15.035 1.758 0.083 1.00 53.69 85 ALA A N 1
ATOM 672 C CA . ALA A 1 85 ? 16.478 1.610 -0.092 1.00 53.69 85 ALA A CA 1
ATOM 673 C C . ALA A 1 85 ? 16.896 0.247 -0.685 1.00 53.69 85 ALA A C 1
ATOM 675 O O . ALA A 1 85 ? 18.016 0.121 -1.166 1.00 53.69 85 ALA A O 1
ATOM 676 N N . GLN A 1 86 ? 16.021 -0.767 -0.635 1.00 62.38 86 GLN A N 1
ATOM 677 C CA . GLN A 1 86 ? 16.239 -2.103 -1.212 1.00 62.38 86 GLN A CA 1
ATOM 678 C C . GLN A 1 86 ? 15.598 -2.249 -2.600 1.00 62.38 86 GLN A C 1
ATOM 680 O O . GLN A 1 86 ? 15.494 -3.356 -3.118 1.00 62.38 86 GLN A O 1
ATOM 685 N N . THR A 1 87 ? 15.149 -1.151 -3.208 1.00 65.50 87 THR A N 1
ATOM 686 C CA . THR A 1 87 ? 14.661 -1.110 -4.589 1.00 65.50 87 THR A CA 1
ATOM 687 C C . THR A 1 87 ? 15.153 0.177 -5.239 1.00 65.50 87 THR A C 1
ATOM 689 O O . THR A 1 87 ? 14.829 1.272 -4.785 1.00 65.50 87 THR A O 1
ATOM 692 N N . ASP A 1 88 ? 15.924 0.065 -6.307 1.00 69.31 88 ASP A N 1
ATOM 693 C CA . ASP A 1 88 ? 16.593 1.184 -6.977 1.00 69.31 88 ASP A CA 1
ATOM 694 C C . ASP A 1 88 ? 15.727 1.886 -8.038 1.00 69.31 88 ASP A C 1
ATOM 696 O O . ASP A 1 88 ? 16.149 2.878 -8.620 1.00 69.31 88 ASP A O 1
ATOM 700 N N . CYS A 1 89 ? 14.483 1.437 -8.227 1.00 77.44 89 CYS A N 1
ATOM 701 C CA . CYS A 1 89 ? 13.552 1.973 -9.216 1.00 77.44 89 CYS A CA 1
ATOM 702 C C . CYS A 1 89 ? 12.221 2.427 -8.597 1.00 77.44 89 CYS A C 1
ATOM 704 O O . CYS A 1 89 ? 11.755 1.872 -7.596 1.00 77.44 89 CYS A O 1
ATOM 706 N N . ALA A 1 90 ? 11.554 3.388 -9.242 1.00 80.81 90 ALA A N 1
ATOM 707 C CA . ALA A 1 90 ? 10.253 3.922 -8.823 1.00 80.81 90 ALA A CA 1
ATOM 708 C C . ALA A 1 90 ? 9.179 2.846 -8.595 1.00 80.81 90 ALA A C 1
ATOM 710 O O . ALA A 1 90 ? 8.555 2.833 -7.531 1.00 80.81 90 ALA A O 1
ATOM 711 N N . PRO A 1 91 ? 8.928 1.933 -9.557 1.00 81.06 91 PRO A N 1
ATOM 712 C CA . PRO A 1 91 ? 7.871 0.940 -9.395 1.00 81.06 91 PRO A CA 1
ATOM 713 C C . PRO A 1 91 ? 8.215 -0.094 -8.313 1.00 81.06 91 PRO A C 1
ATOM 715 O O . PRO A 1 91 ? 7.317 -0.572 -7.617 1.00 81.06 91 PRO A O 1
ATOM 718 N N . GLY A 1 92 ? 9.504 -0.379 -8.093 1.00 81.25 92 GLY A N 1
ATOM 719 C CA . GLY A 1 92 ? 9.974 -1.163 -6.951 1.00 81.25 92 GLY A CA 1
ATOM 720 C C . GLY A 1 92 ? 9.670 -0.466 -5.624 1.00 81.25 92 GLY A C 1
ATOM 721 O O . GLY A 1 92 ? 8.988 -1.039 -4.777 1.00 81.25 92 GLY A O 1
ATOM 722 N N . GLN A 1 93 ? 10.066 0.801 -5.473 1.00 81.81 93 GLN A N 1
ATOM 723 C CA . GLN A 1 93 ? 9.792 1.568 -4.251 1.00 81.81 93 GLN A CA 1
ATOM 724 C C . GLN A 1 93 ? 8.293 1.658 -3.974 1.00 81.81 93 GLN A C 1
ATOM 726 O O . GLN A 1 93 ? 7.841 1.418 -2.854 1.00 81.81 93 GLN A O 1
ATOM 731 N N . MET A 1 94 ? 7.507 1.949 -5.011 1.00 85.50 94 MET A N 1
ATOM 732 C CA . MET A 1 94 ? 6.055 2.006 -4.919 1.00 85.50 94 MET A CA 1
ATOM 733 C C . MET A 1 94 ? 5.464 0.667 -4.461 1.00 85.50 94 MET A C 1
ATOM 735 O O . MET A 1 94 ? 4.668 0.658 -3.526 1.00 85.50 94 MET A O 1
ATOM 739 N N . SER A 1 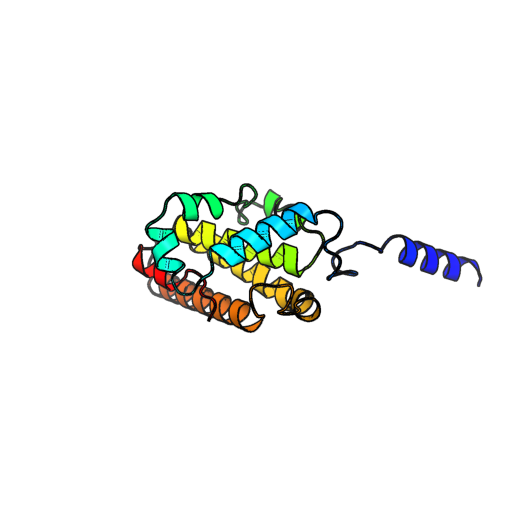95 ? 5.884 -0.456 -5.053 1.00 83.88 95 SER A N 1
ATOM 740 C CA . SER A 1 95 ? 5.438 -1.804 -4.663 1.00 83.88 95 SER A CA 1
ATOM 741 C C . SER A 1 95 ? 5.702 -2.087 -3.180 1.00 83.88 95 SER A C 1
ATOM 743 O O . SER A 1 95 ? 4.820 -2.585 -2.477 1.00 83.88 95 SER A O 1
ATOM 745 N N . SER A 1 96 ? 6.870 -1.686 -2.672 1.00 83.81 96 SER A N 1
ATOM 746 C CA . SER A 1 96 ? 7.214 -1.842 -1.257 1.00 83.81 96 SER A CA 1
ATOM 747 C C . SER A 1 96 ? 6.272 -1.052 -0.349 1.00 83.81 96 SER A C 1
ATOM 749 O O . SER A 1 96 ? 5.802 -1.564 0.669 1.00 83.81 96 SER A O 1
ATOM 751 N N . PHE A 1 97 ? 5.946 0.189 -0.718 1.00 86.81 97 PHE A N 1
ATOM 752 C CA . PHE A 1 97 ? 4.994 1.000 0.041 1.00 86.81 97 PHE A CA 1
ATOM 753 C C . PHE A 1 97 ? 3.574 0.426 -0.010 1.00 86.81 97 PHE A C 1
ATOM 755 O O . PHE A 1 97 ? 2.874 0.445 1.002 1.00 86.81 97 PHE A O 1
ATOM 762 N N . ILE A 1 98 ? 3.159 -0.160 -1.134 1.00 87.75 98 ILE A N 1
ATOM 763 C CA . ILE A 1 98 ? 1.870 -0.857 -1.244 1.00 87.75 98 ILE A CA 1
ATOM 764 C C . ILE A 1 98 ? 1.813 -2.042 -0.274 1.00 87.75 98 ILE A C 1
ATOM 766 O O . ILE A 1 98 ? 0.842 -2.174 0.479 1.00 87.75 98 ILE A O 1
ATOM 770 N N . MET A 1 99 ? 2.860 -2.873 -0.239 1.00 86.31 99 MET A N 1
ATOM 771 C CA . MET A 1 99 ? 2.952 -3.994 0.701 1.00 86.31 99 MET A CA 1
ATOM 772 C C . MET A 1 99 ? 2.920 -3.525 2.156 1.00 86.31 99 MET A C 1
ATOM 774 O O . MET A 1 99 ? 2.170 -4.074 2.966 1.00 86.31 99 MET A O 1
ATOM 778 N N . CYS A 1 100 ? 3.672 -2.476 2.492 1.00 87.25 100 CYS A N 1
ATOM 779 C CA . CYS A 1 100 ? 3.665 -1.922 3.842 1.00 87.25 100 CYS A CA 1
ATOM 780 C C . CYS A 1 100 ? 2.310 -1.322 4.229 1.00 87.25 100 CYS A C 1
ATOM 782 O O . CYS A 1 100 ? 1.892 -1.465 5.379 1.00 87.25 100 CYS A O 1
ATOM 784 N N . SER A 1 101 ? 1.584 -0.728 3.278 1.00 89.88 101 SER A N 1
ATOM 785 C CA . SER A 1 101 ? 0.210 -0.270 3.493 1.00 89.88 101 SER A CA 1
ATOM 786 C C . SER A 1 101 ? -0.720 -1.441 3.848 1.00 89.88 101 SER A C 1
ATOM 788 O O . SER A 1 101 ? -1.418 -1.363 4.859 1.00 89.88 101 SER A O 1
ATOM 790 N N . GLN A 1 102 ? -0.660 -2.573 3.125 1.00 88.62 102 GLN A N 1
ATOM 791 C CA . GLN A 1 102 ? -1.434 -3.779 3.486 1.00 88.62 102 GLN A CA 1
ATOM 792 C C . GLN A 1 102 ? -1.061 -4.316 4.866 1.00 88.62 102 GLN A C 1
ATOM 794 O O . GLN A 1 102 ? -1.930 -4.658 5.667 1.00 88.62 102 GLN A O 1
ATOM 799 N N . SER A 1 103 ? 0.242 -4.397 5.146 1.00 88.56 103 SER A N 1
ATOM 800 C CA . SER A 1 103 ? 0.761 -4.890 6.423 1.00 88.56 103 SER A CA 1
ATOM 801 C C . SER A 1 103 ? 0.252 -4.040 7.592 1.00 88.56 103 SER A C 1
ATOM 803 O O . SER A 1 103 ? -0.139 -4.576 8.629 1.00 88.56 103 SER A O 1
ATOM 805 N N . ALA A 1 104 ? 0.209 -2.716 7.417 1.00 90.06 104 ALA A N 1
ATOM 806 C CA . ALA A 1 104 ? -0.329 -1.785 8.402 1.00 90.06 104 ALA A CA 1
ATOM 807 C C . ALA A 1 104 ? -1.845 -1.955 8.593 1.00 90.06 104 ALA A C 1
ATOM 809 O O . ALA A 1 104 ? -2.301 -2.041 9.735 1.00 90.06 104 ALA A O 1
ATOM 810 N N . LEU A 1 105 ? -2.614 -2.107 7.506 1.00 91.75 105 LEU A N 1
ATOM 811 C CA . LEU A 1 105 ? -4.054 -2.394 7.579 1.00 91.75 105 LEU A CA 1
ATOM 812 C C . LEU A 1 105 ? -4.341 -3.679 8.363 1.00 91.75 105 LEU A C 1
ATOM 814 O O . LEU A 1 105 ? -5.198 -3.678 9.243 1.00 91.75 105 LEU A O 1
ATOM 818 N N . LEU A 1 106 ? -3.583 -4.751 8.118 1.00 89.69 106 LEU A N 1
ATOM 819 C CA . LEU A 1 106 ? -3.722 -6.022 8.843 1.00 89.69 106 LEU A CA 1
ATOM 820 C C . LEU A 1 106 ? -3.389 -5.921 10.337 1.00 89.69 106 LEU A C 1
ATOM 822 O O . LEU A 1 106 ? -3.867 -6.732 11.128 1.00 89.69 106 LEU A O 1
ATOM 826 N N . LYS A 1 107 ? -2.584 -4.930 10.730 1.00 89.31 107 LYS A N 1
ATOM 827 C CA . LYS A 1 107 ? -2.278 -4.606 12.132 1.00 89.31 107 LYS A CA 1
ATOM 828 C C . LYS A 1 107 ? -3.290 -3.631 12.747 1.00 89.31 107 LYS A C 1
ATOM 830 O O . LYS A 1 107 ? -3.165 -3.301 13.922 1.00 89.31 107 LYS A O 1
ATOM 835 N N . GLY A 1 108 ? -4.270 -3.163 11.972 1.00 90.44 108 GLY A N 1
ATOM 836 C CA . GLY A 1 108 ? -5.233 -2.145 12.389 1.00 90.44 108 GLY A CA 1
ATOM 837 C C . GLY A 1 108 ? -4.648 -0.734 12.494 1.00 90.44 108 GLY A C 1
ATOM 838 O O . GLY A 1 108 ? -5.297 0.131 13.077 1.00 90.44 108 GLY A O 1
ATOM 839 N N . ASP A 1 109 ? -3.452 -0.488 11.946 1.00 91.56 109 ASP A N 1
ATOM 840 C CA . ASP A 1 109 ? -2.790 0.821 11.956 1.00 91.56 109 ASP A CA 1
ATOM 841 C C . ASP A 1 109 ? -3.158 1.619 10.694 1.00 91.56 109 ASP A C 1
ATOM 843 O O . ASP A 1 109 ? -2.462 1.597 9.672 1.00 91.56 109 ASP A O 1
ATOM 847 N N . LEU A 1 110 ? -4.295 2.315 10.770 1.00 93.56 110 LEU A N 1
ATOM 848 C CA . LEU A 1 110 ? -4.826 3.131 9.676 1.00 93.56 110 LEU A CA 1
ATOM 849 C C . LEU A 1 110 ? -3.898 4.295 9.303 1.00 93.56 110 LEU A C 1
ATOM 851 O O . LEU A 1 110 ? -3.782 4.639 8.128 1.00 93.56 110 LEU A O 1
ATOM 855 N N . GLU A 1 111 ? -3.236 4.900 10.287 1.00 91.50 111 GLU A N 1
ATOM 856 C CA . GLU A 1 111 ? -2.363 6.050 10.062 1.00 91.50 111 GLU A CA 1
ATOM 857 C C . GLU A 1 111 ? -1.124 5.643 9.262 1.00 91.50 111 GLU A C 1
ATOM 859 O O . GLU A 1 111 ? -0.824 6.254 8.233 1.00 91.50 111 GLU A O 1
ATOM 864 N N . SER A 1 112 ? -0.447 4.565 9.671 1.00 90.19 112 SER A N 1
ATOM 865 C CA . SER A 1 112 ? 0.686 4.031 8.910 1.00 90.19 112 SER A CA 1
ATOM 866 C C . SER A 1 112 ? 0.262 3.613 7.503 1.00 90.19 112 SER A C 1
ATOM 868 O O . SER A 1 112 ? 0.950 3.928 6.530 1.00 90.19 112 SER A O 1
ATOM 870 N N . ALA A 1 113 ? -0.897 2.957 7.365 1.00 91.94 113 ALA A N 1
ATOM 871 C CA . ALA A 1 113 ? -1.427 2.579 6.058 1.00 91.94 113 ALA A CA 1
ATOM 872 C C . ALA A 1 113 ? -1.632 3.798 5.144 1.00 91.94 113 ALA A C 1
ATOM 874 O O . ALA A 1 113 ? -1.279 3.733 3.959 1.00 91.94 113 ALA A O 1
ATOM 875 N N . ARG A 1 114 ? -2.160 4.903 5.698 1.00 92.31 114 ARG A N 1
ATOM 876 C CA . ARG A 1 114 ? -2.382 6.180 5.004 1.00 92.31 114 ARG A CA 1
ATOM 877 C C . ARG A 1 114 ? -1.068 6.753 4.482 1.00 92.31 114 ARG A C 1
ATOM 879 O O . ARG A 1 114 ? -0.964 7.019 3.288 1.00 92.31 114 ARG A O 1
ATOM 886 N N . LEU A 1 115 ? -0.062 6.865 5.349 1.00 90.25 115 LEU A N 1
ATOM 887 C CA . LEU A 1 115 ? 1.251 7.418 5.000 1.00 90.25 115 LEU A CA 1
ATOM 888 C C . LEU A 1 115 ? 1.939 6.604 3.898 1.00 90.25 115 LEU A C 1
ATOM 890 O O . LEU A 1 115 ? 2.422 7.166 2.918 1.00 90.25 115 LEU A O 1
ATOM 894 N N . TYR A 1 116 ? 1.932 5.273 4.001 1.00 89.31 116 TYR A N 1
ATOM 895 C CA . TYR A 1 116 ? 2.486 4.426 2.944 1.00 89.31 116 TYR A CA 1
ATOM 896 C C . TYR A 1 116 ? 1.745 4.588 1.615 1.00 89.31 116 TYR A C 1
ATOM 898 O O . TYR A 1 116 ? 2.375 4.662 0.561 1.00 89.31 116 TYR A O 1
ATOM 906 N N . SER A 1 117 ? 0.413 4.676 1.651 1.00 91.12 117 SER A N 1
ATOM 907 C CA . SER A 1 117 ? -0.390 4.886 0.447 1.00 91.12 117 SER A CA 1
ATOM 908 C C . SER A 1 117 ? -0.133 6.250 -0.199 1.00 91.12 117 SER A C 1
ATOM 910 O O . SER A 1 117 ? -0.094 6.340 -1.425 1.00 91.12 117 SER A O 1
ATOM 912 N N . GLU A 1 118 ? 0.065 7.302 0.596 1.00 90.81 118 GLU A N 1
ATOM 913 C CA . GLU A 1 118 ? 0.438 8.632 0.104 1.00 90.81 118 GLU A CA 1
ATOM 914 C C . GLU A 1 118 ? 1.775 8.608 -0.628 1.00 90.81 118 GLU A C 1
ATOM 916 O O . GLU A 1 118 ? 1.872 9.133 -1.738 1.00 90.81 118 GLU A O 1
ATOM 921 N N . ILE A 1 119 ? 2.783 7.944 -0.058 1.00 88.00 119 ILE A N 1
ATOM 922 C CA . ILE A 1 119 ? 4.090 7.820 -0.707 1.00 88.00 119 ILE A CA 1
ATOM 923 C C . ILE A 1 119 ? 3.985 6.963 -1.973 1.00 88.00 119 ILE A C 1
ATOM 925 O O . ILE A 1 119 ? 4.530 7.347 -3.004 1.00 88.00 119 ILE A O 1
ATOM 929 N N . ALA A 1 120 ? 3.246 5.849 -1.950 1.00 87.88 120 ALA A N 1
ATOM 930 C CA . ALA A 1 120 ? 3.008 5.050 -3.154 1.00 87.88 120 ALA A CA 1
ATOM 931 C C . ALA A 1 120 ? 2.350 5.887 -4.269 1.00 87.88 120 ALA A C 1
ATOM 933 O O . ALA A 1 120 ? 2.781 5.850 -5.418 1.00 87.88 120 ALA A O 1
ATOM 934 N N . ASN A 1 121 ? 1.356 6.711 -3.929 1.00 90.56 121 ASN A N 1
ATOM 935 C CA . ASN A 1 121 ? 0.710 7.609 -4.883 1.00 90.56 121 ASN A CA 1
ATOM 936 C C . ASN A 1 121 ? 1.647 8.734 -5.368 1.00 90.56 121 ASN A C 1
ATOM 938 O O . ASN A 1 121 ? 1.577 9.122 -6.531 1.00 90.56 121 ASN A O 1
ATOM 942 N N . TYR A 1 122 ? 2.547 9.234 -4.517 1.00 87.62 122 TYR A N 1
ATOM 943 C CA . TYR A 1 122 ? 3.592 10.187 -4.910 1.00 87.62 122 TYR A CA 1
ATOM 944 C C . TYR A 1 122 ? 4.597 9.578 -5.902 1.00 87.62 122 TYR A C 1
ATOM 946 O O . TYR A 1 122 ? 5.050 10.262 -6.816 1.00 87.62 122 TYR A O 1
ATOM 954 N N . GLN A 1 123 ? 4.920 8.293 -5.748 1.00 84.25 123 GLN A N 1
ATOM 955 C CA . GLN A 1 123 ? 5.826 7.548 -6.629 1.00 84.25 123 GLN A CA 1
ATOM 956 C C . GLN A 1 123 ? 5.202 7.231 -7.998 1.00 84.25 123 GLN A C 1
ATOM 958 O O . GLN A 1 123 ? 5.912 7.062 -8.992 1.00 84.25 123 GLN A O 1
ATOM 963 N N . LEU A 1 124 ? 3.870 7.188 -8.069 1.00 87.25 124 LEU A N 1
ATOM 964 C CA . LEU A 1 124 ? 3.128 6.749 -9.246 1.00 87.25 124 LEU A CA 1
ATOM 965 C C . LEU A 1 124 ? 3.498 7.464 -10.560 1.00 87.25 124 LEU A C 1
ATOM 967 O O . LEU A 1 124 ? 3.677 6.762 -11.551 1.00 87.25 124 LEU A O 1
ATOM 971 N N . PRO A 1 125 ? 3.645 8.803 -10.639 1.00 86.31 125 PRO A N 1
ATOM 972 C CA . PRO A 1 125 ? 3.956 9.477 -11.904 1.00 86.31 125 PRO A CA 1
ATOM 973 C C . PRO A 1 125 ? 5.307 9.066 -12.498 1.00 86.31 125 PRO A C 1
ATOM 975 O O . PRO A 1 125 ? 5.488 9.095 -13.713 1.00 86.31 125 PRO A O 1
ATOM 978 N N . PHE A 1 126 ? 6.248 8.675 -11.642 1.00 82.88 126 PHE A N 1
ATOM 979 C CA . PHE A 1 126 ? 7.561 8.204 -12.055 1.00 82.88 126 PHE A CA 1
ATOM 980 C C . PHE A 1 126 ? 7.541 6.711 -12.395 1.00 82.88 126 PHE A C 1
ATOM 982 O O . PHE A 1 126 ? 8.208 6.281 -13.328 1.00 82.88 126 PHE A O 1
ATOM 989 N N . ALA A 1 127 ? 6.743 5.928 -11.666 1.00 83.19 127 ALA A N 1
ATOM 990 C CA . ALA A 1 127 ? 6.585 4.498 -11.898 1.00 83.19 127 ALA A CA 1
ATOM 991 C C . ALA A 1 127 ? 5.753 4.179 -13.143 1.00 83.19 127 ALA A C 1
ATOM 993 O O . ALA A 1 127 ? 6.072 3.231 -13.851 1.00 83.19 127 ALA A O 1
ATOM 994 N N . ALA A 1 128 ? 4.717 4.967 -13.439 1.00 83.94 128 ALA A N 1
ATOM 995 C CA . ALA A 1 128 ? 3.735 4.666 -14.479 1.00 83.94 128 ALA A CA 1
ATOM 996 C C . ALA A 1 128 ? 4.366 4.460 -15.865 1.00 83.94 128 ALA A C 1
ATOM 998 O O . ALA A 1 128 ? 3.942 3.579 -16.604 1.00 83.94 128 ALA A O 1
ATOM 999 N N . ASN A 1 129 ? 5.419 5.214 -16.192 1.00 78.06 129 ASN A N 1
ATOM 1000 C CA . ASN A 1 129 ? 6.126 5.083 -17.472 1.00 78.06 129 ASN A CA 1
ATOM 1001 C C . ASN A 1 129 ? 7.002 3.820 -17.559 1.00 78.06 129 ASN A C 1
ATOM 1003 O O . ASN A 1 129 ? 7.411 3.435 -18.650 1.00 78.06 129 ASN A O 1
ATOM 1007 N N . CYS A 1 130 ? 7.282 3.182 -16.423 1.00 76.94 130 CYS A N 1
ATOM 1008 C CA . CYS A 1 130 ? 8.038 1.937 -16.309 1.00 76.94 130 CYS A CA 1
ATOM 1009 C C . CYS A 1 130 ? 7.119 0.710 -16.163 1.00 76.94 130 CYS A C 1
ATOM 1011 O O . CYS A 1 130 ? 7.595 -0.426 -16.160 1.00 76.94 130 CYS A O 1
ATOM 1013 N N . MET A 1 131 ? 5.812 0.931 -15.990 1.00 75.50 131 MET A N 1
ATOM 1014 C CA . MET A 1 131 ? 4.836 -0.111 -15.700 1.00 75.50 131 MET A CA 1
ATOM 1015 C C . MET A 1 131 ? 4.265 -0.723 -16.983 1.00 75.50 131 MET A C 1
ATOM 1017 O O . MET A 1 131 ? 3.143 -0.422 -17.381 1.00 75.50 131 MET A O 1
ATOM 1021 N N . ASP A 1 132 ? 5.025 -1.608 -17.629 1.00 70.19 132 ASP A N 1
ATOM 1022 C CA . ASP A 1 132 ? 4.447 -2.544 -18.600 1.00 70.19 132 ASP A CA 1
ATOM 1023 C C . ASP A 1 132 ? 3.664 -3.640 -17.854 1.00 70.19 132 ASP A C 1
ATOM 1025 O O . ASP A 1 132 ? 4.220 -4.357 -17.022 1.00 70.19 132 ASP A O 1
ATOM 1029 N N . ALA A 1 133 ? 2.376 -3.810 -18.158 1.00 55.00 133 ALA A N 1
ATOM 1030 C CA . ALA A 1 133 ? 1.536 -4.841 -17.545 1.00 55.00 133 ALA A CA 1
ATOM 1031 C C . ALA A 1 133 ? 2.095 -6.271 -17.710 1.00 55.00 133 ALA A C 1
ATOM 1033 O O . ALA A 1 133 ? 1.755 -7.151 -16.924 1.00 55.00 133 ALA A O 1
ATOM 1034 N N . ALA A 1 134 ? 2.967 -6.519 -18.696 1.00 50.06 134 ALA A N 1
ATOM 1035 C CA . ALA A 1 134 ? 3.659 -7.801 -18.839 1.00 50.06 134 ALA A CA 1
ATOM 1036 C C . ALA A 1 134 ? 4.698 -8.072 -17.729 1.00 50.06 134 ALA A C 1
ATOM 1038 O O . ALA A 1 134 ? 5.091 -9.222 -17.534 1.00 50.06 134 ALA A O 1
ATOM 1039 N N . GLN A 1 135 ? 5.153 -7.038 -17.014 1.00 65.81 135 GLN A N 1
ATOM 1040 C CA . GLN A 1 135 ? 6.175 -7.123 -15.963 1.00 65.81 135 GLN A CA 1
ATOM 1041 C C . GLN A 1 135 ? 5.658 -6.750 -14.567 1.00 65.81 135 GLN A C 1
ATOM 1043 O O . GLN A 1 135 ? 6.318 -7.073 -13.579 1.00 65.81 135 GLN A O 1
ATOM 1048 N N . TRP A 1 136 ? 4.491 -6.103 -14.472 1.00 74.88 136 TRP A N 1
ATOM 1049 C CA . TRP A 1 136 ? 3.941 -5.596 -13.213 1.00 74.88 136 TRP A CA 1
ATOM 1050 C C . TRP A 1 136 ? 2.525 -6.097 -12.974 1.00 74.88 136 TRP A C 1
ATOM 1052 O O . TRP A 1 136 ? 1.667 -6.073 -13.853 1.00 74.88 136 TRP A O 1
ATOM 1062 N N . THR A 1 137 ? 2.267 -6.520 -11.743 1.00 73.50 137 THR A N 1
ATOM 1063 C CA . THR A 1 137 ? 1.029 -7.212 -11.357 1.00 73.50 137 THR A CA 1
ATOM 1064 C C . THR A 1 137 ? -0.147 -6.280 -11.068 1.00 73.50 137 THR A C 1
ATOM 1066 O O . THR A 1 137 ? -1.207 -6.755 -10.676 1.00 73.50 137 THR A O 1
ATOM 1069 N N . PHE A 1 138 ? 0.026 -4.965 -11.203 1.00 78.56 138 PHE A N 1
ATOM 1070 C CA . PHE A 1 138 ? -1.002 -3.973 -10.895 1.00 78.56 138 PHE A CA 1
ATOM 1071 C C . PHE A 1 138 ? -0.952 -2.795 -11.854 1.00 78.56 138 PHE A C 1
ATOM 1073 O O . PHE A 1 138 ? 0.105 -2.475 -12.404 1.00 78.56 138 PHE A O 1
ATOM 1080 N N . ARG A 1 139 ? -2.093 -2.127 -12.045 1.00 83.56 139 ARG A N 1
ATOM 1081 C CA . ARG A 1 139 ? -2.190 -0.972 -12.939 1.00 83.56 139 ARG A CA 1
ATOM 1082 C C . ARG A 1 139 ? -2.109 0.345 -12.162 1.00 83.56 139 ARG A C 1
ATOM 1084 O O . ARG A 1 139 ? -2.493 0.395 -10.988 1.00 83.56 139 ARG A O 1
ATOM 1091 N N . PRO A 1 140 ? -1.658 1.443 -12.795 1.00 86.38 140 PRO A N 1
ATOM 1092 C CA . PRO A 1 140 ? -1.694 2.776 -12.192 1.00 86.38 140 PRO A CA 1
ATOM 1093 C C . PRO A 1 140 ? -3.065 3.167 -11.621 1.00 86.38 140 PRO A C 1
ATOM 1095 O O . PRO A 1 140 ? -3.156 3.812 -10.573 1.00 86.38 140 PRO A O 1
ATOM 1098 N N . GLU A 1 141 ? -4.145 2.753 -12.281 1.00 86.94 141 GLU A N 1
ATOM 1099 C CA . GLU A 1 141 ? -5.518 3.028 -11.862 1.00 86.94 141 GLU A CA 1
ATOM 1100 C C . GLU A 1 141 ? -5.857 2.363 -10.524 1.00 86.94 141 GLU A C 1
ATOM 1102 O O . GLU A 1 141 ? -6.579 2.948 -9.711 1.00 86.94 141 GLU A O 1
ATOM 1107 N N . ASP A 1 142 ? -5.312 1.176 -10.261 1.00 86.00 142 ASP A N 1
ATOM 1108 C CA . ASP A 1 142 ? -5.549 0.433 -9.021 1.00 86.00 142 ASP A CA 1
ATOM 1109 C C . ASP A 1 142 ? -4.863 1.115 -7.837 1.00 86.00 142 ASP A C 1
ATOM 1111 O O . ASP A 1 142 ? -5.447 1.223 -6.754 1.00 86.00 142 ASP A O 1
ATOM 1115 N N . VAL A 1 143 ? -3.670 1.673 -8.067 1.00 86.94 143 VAL A N 1
ATOM 1116 C CA . VAL A 1 143 ? -2.944 2.487 -7.082 1.00 86.94 143 VAL A CA 1
ATOM 1117 C C . VAL A 1 143 ? -3.763 3.720 -6.703 1.00 86.94 143 VAL A C 1
ATOM 1119 O O . VAL A 1 143 ? -4.017 3.961 -5.520 1.00 86.94 143 VAL A O 1
ATOM 1122 N N . GLN A 1 144 ? -4.243 4.478 -7.694 1.00 90.19 144 GLN A N 1
ATOM 1123 C CA . GLN A 1 144 ? -5.048 5.676 -7.435 1.00 90.19 144 GLN A CA 1
ATOM 1124 C C . GLN A 1 144 ? -6.372 5.350 -6.743 1.00 90.19 144 GLN A C 1
ATOM 1126 O O . GLN A 1 144 ? -6.808 6.084 -5.850 1.00 90.19 144 GLN A O 1
ATOM 1131 N N . ARG A 1 145 ? -7.040 4.270 -7.158 1.00 90.44 145 ARG A N 1
ATOM 1132 C CA . ARG A 1 145 ? -8.321 3.842 -6.589 1.00 90.44 145 ARG A CA 1
ATOM 1133 C C . ARG A 1 145 ? -8.180 3.484 -5.116 1.00 90.44 145 ARG A C 1
ATOM 1135 O O . ARG A 1 145 ? -8.954 3.984 -4.295 1.00 90.44 145 ARG A O 1
ATOM 1142 N N . ASN A 1 146 ? -7.186 2.670 -4.778 1.00 89.50 146 ASN A N 1
ATOM 1143 C CA . ASN A 1 146 ? -6.931 2.287 -3.396 1.00 89.50 146 ASN A CA 1
ATOM 1144 C C . ASN A 1 146 ? -6.518 3.486 -2.546 1.00 89.50 146 ASN A C 1
ATOM 1146 O O . ASN A 1 146 ? -7.073 3.682 -1.466 1.00 89.50 146 ASN A O 1
ATOM 1150 N N . HIS A 1 147 ? -5.630 4.341 -3.062 1.00 92.94 147 HIS A N 1
ATOM 1151 C CA . HIS A 1 147 ? -5.239 5.570 -2.377 1.00 92.94 147 HIS A CA 1
ATOM 1152 C C . HIS A 1 147 ? -6.455 6.437 -2.025 1.00 92.94 147 HIS A C 1
ATOM 1154 O O . HIS A 1 147 ? -6.662 6.785 -0.863 1.00 92.94 147 HIS A O 1
ATOM 1160 N N . ARG A 1 148 ? -7.329 6.716 -3.001 1.00 94.75 148 ARG A N 1
ATOM 1161 C CA . ARG A 1 148 ? -8.559 7.494 -2.770 1.00 94.75 148 ARG A CA 1
ATOM 1162 C C . ARG A 1 148 ? -9.492 6.829 -1.762 1.00 94.75 148 ARG A C 1
ATOM 1164 O O . ARG A 1 148 ? -10.098 7.532 -0.959 1.00 94.75 148 ARG A O 1
ATOM 1171 N N . THR A 1 149 ? -9.628 5.507 -1.820 1.00 93.44 149 THR A N 1
ATOM 1172 C CA . THR A 1 149 ? -10.483 4.740 -0.901 1.00 93.44 149 THR A CA 1
ATOM 1173 C C . THR A 1 149 ? -9.989 4.886 0.533 1.00 93.44 149 THR A C 1
ATOM 1175 O O . THR A 1 149 ? -10.760 5.272 1.411 1.00 93.44 149 THR A O 1
ATOM 1178 N N . LEU A 1 150 ? -8.687 4.691 0.746 1.00 94.31 150 LEU A N 1
ATOM 1179 C CA . LEU A 1 150 ? -8.069 4.803 2.059 1.00 94.31 150 LEU A CA 1
ATOM 1180 C C . LEU A 1 150 ? -8.132 6.232 2.614 1.00 94.31 150 LEU A C 1
ATOM 1182 O O . LEU A 1 150 ? -8.507 6.412 3.770 1.00 94.31 150 LEU A O 1
ATOM 1186 N N . MET A 1 151 ? -7.835 7.252 1.796 1.00 95.12 151 MET A N 1
ATOM 1187 C CA . MET A 1 151 ? -7.916 8.655 2.233 1.00 95.12 151 MET A CA 1
ATOM 1188 C C . MET A 1 151 ? -9.341 9.043 2.632 1.00 95.12 151 MET A C 1
ATOM 1190 O O . MET A 1 151 ? -9.543 9.688 3.659 1.00 95.12 151 MET A O 1
ATOM 1194 N N . ARG A 1 152 ? -10.342 8.643 1.835 1.00 95.88 152 ARG A N 1
ATOM 1195 C CA . ARG A 1 152 ? -11.754 8.927 2.135 1.00 95.88 152 ARG A CA 1
ATOM 1196 C C . ARG A 1 152 ? -12.189 8.272 3.436 1.00 95.88 152 ARG A C 1
ATOM 1198 O O . ARG A 1 152 ? -12.833 8.929 4.245 1.00 95.88 152 ARG A O 1
ATOM 1205 N N . PHE A 1 153 ? -11.829 7.009 3.631 1.00 95.88 153 PHE A N 1
ATOM 1206 C CA . PHE A 1 153 ? -12.160 6.283 4.847 1.00 95.88 153 PHE A CA 1
ATOM 1207 C C . PHE A 1 153 ? -11.499 6.911 6.083 1.00 95.88 153 PHE A C 1
ATOM 1209 O O . PHE A 1 153 ? -12.171 7.151 7.083 1.00 95.88 153 PHE A O 1
ATOM 1216 N N . ALA A 1 154 ? -10.206 7.245 5.999 1.00 94.00 154 ALA A N 1
ATOM 1217 C CA . ALA A 1 154 ? -9.486 7.900 7.088 1.00 94.00 154 ALA A CA 1
ATOM 1218 C C . ALA A 1 154 ? -10.122 9.244 7.471 1.00 94.00 154 ALA A C 1
ATOM 1220 O O . ALA A 1 154 ? -10.406 9.471 8.646 1.00 94.00 154 ALA A O 1
ATOM 1221 N N . LEU A 1 155 ? -10.443 10.079 6.478 1.00 94.69 155 LEU A N 1
ATOM 1222 C CA . LEU A 1 155 ? -11.127 11.353 6.699 1.00 94.69 155 LEU A CA 1
ATOM 1223 C C . LEU A 1 155 ? -12.510 11.163 7.341 1.00 94.69 155 LEU A C 1
ATOM 1225 O O . LEU A 1 155 ? -12.880 11.900 8.249 1.00 94.69 155 LEU A O 1
ATOM 1229 N N . GLN A 1 156 ? -13.288 10.176 6.889 1.00 95.25 156 GLN A N 1
ATOM 1230 C CA . GLN A 1 156 ? -14.607 9.889 7.463 1.00 95.25 156 GLN A CA 1
ATOM 1231 C C . GLN A 1 156 ? -14.518 9.493 8.937 1.00 95.25 156 GLN A C 1
ATOM 1233 O O . GLN A 1 156 ? -15.325 9.965 9.737 1.00 95.25 156 GLN A O 1
ATOM 1238 N N . ARG A 1 157 ? -13.532 8.670 9.308 1.00 94.31 157 ARG A N 1
ATOM 1239 C CA . ARG A 1 157 ? -13.310 8.283 10.706 1.00 94.31 157 ARG A CA 1
ATOM 1240 C C . ARG A 1 157 ? -12.877 9.452 11.575 1.00 94.31 157 ARG A C 1
ATOM 1242 O O . ARG A 1 157 ? -13.396 9.594 12.678 1.00 94.31 157 ARG A O 1
ATOM 1249 N N . GLU A 1 158 ? -11.974 10.289 11.071 1.00 93.19 158 GLU A N 1
ATOM 1250 C CA . GLU A 1 158 ? -11.529 11.503 11.761 1.00 93.19 158 GLU A CA 1
ATOM 1251 C C . GLU A 1 158 ? -12.713 12.439 12.038 1.00 93.19 158 GLU A C 1
ATOM 1253 O O . GLU A 1 158 ? -12.949 12.824 13.181 1.00 93.19 158 GLU A O 1
ATOM 1258 N N . LEU A 1 159 ? -13.533 12.721 11.019 1.00 95.38 159 LEU A N 1
ATOM 1259 C CA . LEU A 1 159 ? -14.736 13.549 11.161 1.00 95.38 159 LEU A CA 1
ATOM 1260 C C . LEU A 1 159 ? -15.778 12.939 12.110 1.00 95.38 159 LEU A C 1
ATOM 1262 O O . LEU A 1 159 ? -16.524 13.672 12.757 1.00 95.38 159 LEU A O 1
ATOM 1266 N N . ALA A 1 160 ? -15.841 11.609 12.191 1.00 94.56 160 ALA A N 1
ATOM 1267 C CA . ALA A 1 160 ? -16.726 10.889 13.101 1.00 94.56 160 ALA A CA 1
ATOM 1268 C C . ALA A 1 160 ? -16.159 10.742 14.528 1.00 94.56 160 ALA A C 1
ATOM 1270 O O . ALA A 1 160 ? -16.841 10.176 15.383 1.00 94.56 160 ALA A O 1
ATOM 1271 N N . GLY A 1 161 ? -14.932 11.207 14.796 1.00 91.88 161 GLY A N 1
ATOM 1272 C CA . GLY A 1 161 ? -14.254 11.020 16.084 1.00 91.88 161 GLY A CA 1
ATOM 1273 C C . GLY A 1 161 ? -13.987 9.548 16.423 1.00 91.88 161 GLY A C 1
ATOM 1274 O O . GLY A 1 161 ? -13.934 9.1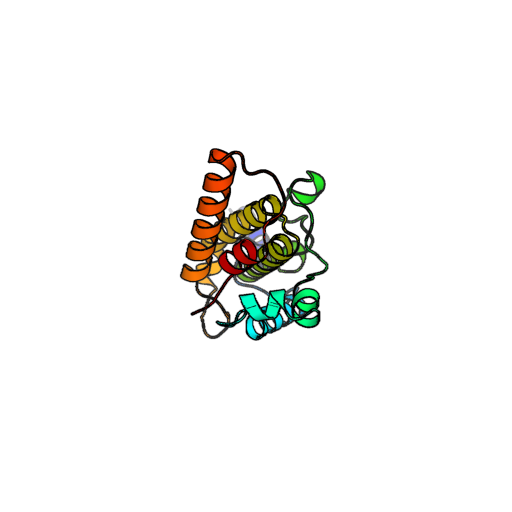77 17.594 1.00 91.88 161 GLY A O 1
ATOM 1275 N N . GLN A 1 162 ? -13.881 8.684 15.410 1.00 90.25 162 GLN A N 1
ATOM 1276 C CA . GLN A 1 162 ? -13.694 7.247 15.590 1.00 90.25 162 GLN A CA 1
ATOM 1277 C C . GLN A 1 162 ? -12.216 6.899 15.753 1.00 90.25 162 GLN A C 1
ATOM 1279 O O . GLN A 1 162 ? -11.527 6.506 14.805 1.00 90.25 162 GLN A O 1
ATOM 1284 N N . GLU A 1 163 ? -11.750 6.980 16.991 1.00 82.12 163 GLU A N 1
ATOM 1285 C CA . GLU A 1 163 ? -10.416 6.542 17.387 1.00 82.12 163 GLU A CA 1
ATOM 1286 C C . GLU A 1 163 ? -10.398 5.036 17.694 1.00 82.12 163 GLU A C 1
ATOM 1288 O O . GLU A 1 163 ? -11.357 4.477 18.228 1.00 82.12 163 GLU A O 1
ATOM 1293 N N . GLY A 1 164 ? -9.306 4.360 17.338 1.00 84.88 164 GLY A N 1
ATOM 1294 C CA . GLY A 1 164 ? -9.099 2.943 17.643 1.00 84.88 164 GLY A CA 1
ATOM 1295 C C . GLY A 1 164 ? -8.751 2.077 16.430 1.00 84.88 164 GLY A C 1
ATOM 1296 O O . GLY A 1 164 ? -8.745 2.564 15.296 1.00 84.88 164 GLY A O 1
ATOM 1297 N N . PRO A 1 165 ? -8.430 0.793 16.672 1.00 88.38 165 PRO A N 1
ATOM 1298 C CA . PRO A 1 165 ? -8.028 -0.133 15.623 1.00 88.38 165 PRO A CA 1
ATOM 1299 C C . PRO A 1 165 ? -9.182 -0.424 14.660 1.00 88.38 165 PRO A C 1
ATOM 1301 O O . PRO A 1 165 ? -10.357 -0.382 15.031 1.00 88.38 165 PRO A O 1
ATOM 1304 N N . LEU A 1 166 ? -8.825 -0.765 13.424 1.00 91.62 166 LEU A N 1
ATOM 1305 C CA . LEU A 1 166 ? -9.780 -1.197 12.408 1.00 91.62 166 LEU A CA 1
ATOM 1306 C C . LEU A 1 166 ? -10.437 -2.527 12.793 1.00 91.62 166 LEU A C 1
ATOM 1308 O O . LEU A 1 166 ? -9.773 -3.465 13.244 1.00 91.62 166 LEU A O 1
ATOM 1312 N N . THR A 1 167 ? -11.739 -2.632 12.556 1.00 91.81 167 THR A N 1
ATOM 1313 C CA . THR A 1 167 ? -12.456 -3.909 12.606 1.00 91.81 167 THR A CA 1
ATOM 1314 C C . THR A 1 167 ? -12.055 -4.799 11.421 1.00 91.81 167 THR A C 1
ATOM 1316 O O . THR A 1 167 ? -11.643 -4.289 10.377 1.00 91.81 167 THR A O 1
ATOM 1319 N N . PRO A 1 168 ? -12.214 -6.134 11.513 1.00 90.31 168 PRO A N 1
ATOM 1320 C CA . PRO A 1 168 ? -11.900 -7.031 10.397 1.00 90.31 168 PRO A CA 1
ATOM 1321 C C . PRO A 1 168 ? -12.645 -6.694 9.099 1.00 90.31 168 PRO A C 1
ATOM 1323 O O . PRO A 1 168 ? -12.105 -6.883 8.013 1.00 90.31 168 PRO A O 1
ATOM 1326 N N . GLU A 1 169 ? -13.872 -6.180 9.195 1.00 91.25 169 GLU A N 1
ATOM 1327 C CA . GLU A 1 169 ? -14.667 -5.794 8.028 1.00 91.25 169 GLU A CA 1
ATOM 1328 C C . GLU A 1 169 ? -14.160 -4.502 7.381 1.00 91.25 169 GLU A C 1
ATOM 1330 O O . GLU A 1 169 ? -14.062 -4.423 6.157 1.00 91.25 169 GLU A O 1
ATOM 1335 N N . GLU A 1 170 ? -13.733 -3.532 8.191 1.00 93.81 170 GLU A N 1
ATOM 1336 C CA . GLU A 1 170 ? -13.051 -2.335 7.694 1.00 93.81 170 GLU A CA 1
ATOM 1337 C C . GLU A 1 170 ? -11.721 -2.696 7.034 1.00 93.81 170 GLU A C 1
ATOM 1339 O O . GLU A 1 170 ? -11.452 -2.249 5.922 1.00 93.81 170 GLU A O 1
ATOM 1344 N N . VAL A 1 171 ? -10.920 -3.568 7.659 1.00 92.25 171 VAL A N 1
ATOM 1345 C CA . VAL A 1 1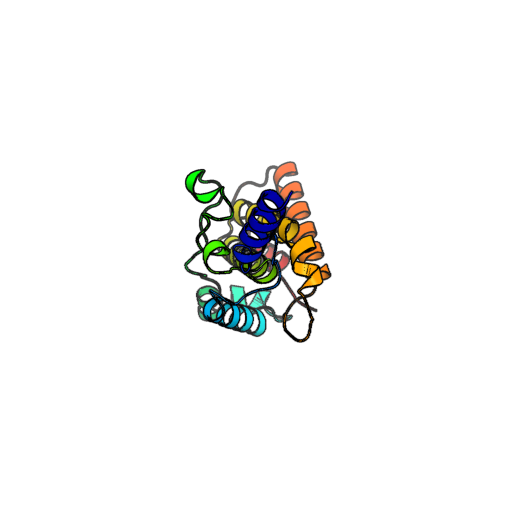71 ? -9.683 -4.077 7.047 1.00 92.25 171 VAL A CA 1
ATOM 1346 C C . VAL A 1 171 ? -9.998 -4.739 5.708 1.00 92.25 171 VAL A C 1
ATOM 1348 O O . VAL A 1 171 ? -9.408 -4.365 4.697 1.00 92.25 171 VAL A O 1
ATOM 1351 N N . ARG A 1 172 ? -10.978 -5.650 5.652 1.00 90.00 172 ARG A N 1
ATOM 1352 C CA . ARG A 1 172 ? -11.399 -6.312 4.405 1.00 90.00 172 ARG A CA 1
ATOM 1353 C C . ARG A 1 172 ? -11.760 -5.306 3.308 1.00 90.00 172 ARG A C 1
ATOM 1355 O O . ARG A 1 172 ? -11.451 -5.547 2.140 1.00 90.00 172 ARG A O 1
ATOM 1362 N N . GLY A 1 173 ? -12.450 -4.222 3.657 1.00 89.44 173 GLY A N 1
ATOM 1363 C CA . GLY A 1 173 ? -12.863 -3.176 2.717 1.00 89.44 173 GLY A CA 1
ATOM 1364 C C . GLY A 1 173 ? -11.718 -2.295 2.209 1.00 89.44 173 GLY A C 1
ATOM 1365 O O . GLY A 1 173 ? -11.848 -1.700 1.143 1.00 89.44 173 GLY A O 1
ATOM 1366 N N . LEU A 1 174 ? -10.610 -2.222 2.951 1.00 91.25 174 LEU A N 1
ATOM 1367 C CA . LEU A 1 174 ? -9.458 -1.367 2.647 1.00 91.25 174 LEU A CA 1
ATOM 1368 C C . LEU A 1 174 ? -8.275 -2.113 2.027 1.00 91.25 174 LEU A C 1
ATOM 1370 O O . LEU A 1 174 ? -7.425 -1.479 1.398 1.00 91.25 174 LEU A O 1
ATOM 1374 N N . LEU A 1 175 ? -8.191 -3.433 2.220 1.00 88.62 175 LEU A N 1
ATOM 1375 C CA . LEU A 1 175 ? -7.169 -4.253 1.575 1.00 88.62 175 LEU A CA 1
ATOM 1376 C C . LEU A 1 175 ? -7.307 -4.166 0.053 1.00 88.62 175 LEU A C 1
ATOM 1378 O O . LEU A 1 175 ? -8.412 -4.197 -0.493 1.00 88.62 175 LEU A O 1
ATOM 1382 N N . TRP A 1 176 ? -6.165 -4.061 -0.620 1.00 80.12 176 TRP A N 1
ATOM 1383 C CA . TRP A 1 176 ? -6.119 -3.859 -2.061 1.00 80.12 176 TRP A CA 1
ATOM 1384 C C . TRP A 1 176 ? -6.637 -5.080 -2.801 1.00 80.12 176 TRP A C 1
ATOM 1386 O O . TRP A 1 176 ? -6.348 -6.217 -2.441 1.00 80.12 176 TRP A O 1
ATOM 1396 N N . ARG A 1 177 ? -7.380 -4.829 -3.873 1.00 72.19 177 ARG A N 1
ATOM 1397 C CA . ARG A 1 177 ? -7.881 -5.855 -4.783 1.00 72.19 177 ARG A CA 1
ATOM 1398 C C . ARG A 1 177 ? -7.478 -5.451 -6.190 1.00 72.19 177 ARG A C 1
ATOM 1400 O O . ARG A 1 177 ? -7.555 -4.263 -6.519 1.00 72.19 177 ARG A O 1
ATOM 1407 N N . PHE A 1 178 ? -7.008 -6.416 -6.968 1.00 68.38 178 PHE A N 1
ATOM 1408 C CA . PHE A 1 178 ? -6.795 -6.243 -8.397 1.00 68.38 178 PHE A CA 1
ATOM 1409 C C . PHE A 1 178 ? -7.917 -6.966 -9.129 1.00 68.38 178 PHE A C 1
ATOM 1411 O O . PHE A 1 178 ? -8.217 -8.119 -8.807 1.00 68.38 178 PHE A O 1
ATOM 1418 N N . ASP A 1 179 ? -8.542 -6.252 -10.062 1.00 57.97 179 ASP A N 1
ATOM 1419 C CA . ASP A 1 179 ? -9.655 -6.733 -10.881 1.00 57.97 179 ASP A CA 1
ATOM 1420 C C . ASP A 1 179 ? -9.169 -7.124 -12.284 1.00 57.97 179 ASP A C 1
ATOM 1422 O O . ASP A 1 179 ? -8.346 -6.370 -12.864 1.00 57.97 179 ASP A O 1
#

=== Feature glossary ===
Key to the feature types in this record:

— What the protein is —

Primary structure: the covalent order of the twenty standard amino acids along the backbone. Two proteins with the same sequence will (almost always) fold to the same structure; two with 30% identity often share a fold but not the details.

Database cross-references. InterPro integrates a dozen domain/family signature databases into unified entries with residue-range hits. GO terms attach function/process/location labels with evidence codes. CATH codes position the fold in a four-level structural taxonomy. Organism is the NCBI-taxonomy species name.

— Where its atoms are —

The mmCIF block holds the 3D Cartesian coordinates of each backbone atom (N, Cα, C, O) in ångströms. mmCIF is the PDB's canonical archive format — a tagged-loop text representation of the atomic model.

Six rendered views show the 3D structure from the faces of a cube — i.e. along ±x, ±y, ±z. Rendering representation is drawn randomly per protein from cartoon (secondary-structure ribbons), sticks (backbone bonds), or molecular surface; coloring is either N→C rainbow (blue at the N-terminus through red at the C-terminus) or one color per chain.

— Local backbone conformation —

DSSP 8-state secondary structure assigns each residue one of H (α-helix), G (3₁₀-helix), I (π-helix), E (extended β-strand), B (isolated β-bridge), T (hydrogen-bonded turn), S (bend), or '-' (coil). The assignment is computed from backbone hydrogen-bond geometry via the Kabsch–Sander algorithm.

P-SEA three-state annotation labels each residue as helix, strand, or coil based purely on the geometry of the Cα trace. It serves as a fallback when the full backbone (and thus DSSP) is unavailable.

The φ/ψ torsion pair specifies the backbone conformation at each residue. φ rotates about the N–Cα bond, ψ about the Cα–C bond. Steric clashes forbid most of the (φ, ψ) plane — the allowed regions (α-helix basin, β-sheet basin, left-handed helix) are the Ramachandran-allowed regions.

— Global shape and packing —

The geometric summary reports three shape descriptors. Rg (radius of gyration) measures how spread out the Cα atoms are about their centre of mass; compact globular proteins have small Rg, elongated or unfolded ones large. Cα contacts (<8 Å, |i−j|>4) count long-range residue pairs in spatial proximity — high for tightly packed folds, near zero for rods or random coil. The bounding-box extents give the protein's footprint along x, y, z in Å.

Accessible surface area quantifies burial. A residue with SASA near zero is packed into the hydrophobic core; one with SASA >100 Å² sits on the surface. Computed here via the Shrake–Rupley numerical algorithm with a 1.4 Å probe.

Plot images: a contact map (which residues are close in 3D, as an N×N binary image), a Ramachandran scatter (backbone torsion angles, revealing secondary-structure composition at a glance), and — for AlphaFold structures — a PAE heatmap (pairwise prediction confidence).

— Structural neighborhood —

The Foldseek 3Di string encodes local tertiary geometry as a 20-letter alphabet — one character per residue — derived from the relative positions of nearby Cα atoms. Unlike the amino-acid sequence, 3Di is a direct function of the 3D structure, so two proteins with the same fold have similar 3Di strings even at low sequence identity.

Nearest PDB neighbors are the top structural matches found by Foldseek when searching this structure against the entire Protein Data Bank. Each hit reports a TM-score (0 to 1; >0.5 almost always implies the same fold) and an E-value. These are *structural* homologs — they may share no detectable sequence similarity.

— Confidence and disorder —

For AlphaFold models, the B-factor field carries pLDDT — the model's own estimate of local accuracy on a 0–100 scale. Regions with pLDDT<50 should be treated as essentially unmodeled; they often correspond to intrinsically disordered segments.

B-factor (Debye–Waller factor) reflects atomic displacement in the crystal lattice. It is an experimental observable (units Å²), not a prediction; low values mean the atom is pinned down, high values mean it moves or is heterogeneous across the crystal.

Predicted aligned error is AlphaFold's pairwise confidence. Unlike pLDDT (per-residue), PAE is per-residue-pair and captures whether two parts of the structure are correctly placed relative to each other. Units are ångströms of expected positional error.